Protein AF-A0A948TSZ5-F1 (afdb_monomer)

Structure (mmCIF, N/CA/C/O backbone):
data_AF-A0A948TSZ5-F1
#
_entry.id   AF-A0A948TSZ5-F1
#
loop_
_atom_site.group_PDB
_atom_site.id
_atom_site.type_symbol
_atom_site.label_atom_id
_atom_site.label_alt_id
_atom_site.label_comp_id
_atom_site.label_asym_id
_atom_site.label_entity_id
_atom_site.label_seq_id
_atom_site.pdbx_PDB_ins_code
_atom_site.Cartn_x
_atom_site.Cartn_y
_atom_site.Cartn_z
_atom_site.occupancy
_atom_site.B_iso_or_equiv
_atom_site.auth_seq_id
_atom_site.auth_comp_id
_atom_site.auth_asym_id
_atom_site.auth_atom_id
_atom_site.pdbx_PDB_model_num
ATOM 1 N N . GLU A 1 1 ? 28.758 7.037 -13.529 1.00 52.88 1 GLU A N 1
ATOM 2 C CA . GLU A 1 1 ? 30.140 6.958 -14.055 1.00 52.88 1 GLU A CA 1
ATOM 3 C C . GLU A 1 1 ? 30.339 7.763 -15.339 1.00 52.88 1 GLU A C 1
ATOM 5 O O . GLU A 1 1 ? 31.323 8.478 -15.419 1.00 52.88 1 GLU A O 1
ATOM 10 N N . THR A 1 2 ? 29.403 7.753 -16.297 1.00 75.75 2 THR A N 1
ATOM 11 C CA . THR A 1 2 ? 29.530 8.518 -17.560 1.00 75.75 2 THR A CA 1
ATOM 12 C C . THR A 1 2 ? 28.851 9.894 -17.566 1.00 75.75 2 THR A C 1
ATOM 14 O O . THR A 1 2 ? 29.055 10.666 -18.496 1.00 75.75 2 THR A O 1
ATOM 17 N N . GLY A 1 3 ? 28.014 10.210 -16.566 1.00 81.81 3 GLY A N 1
ATOM 18 C CA . GLY A 1 3 ? 27.187 11.429 -16.569 1.00 81.81 3 GLY A CA 1
ATOM 19 C C . GLY A 1 3 ? 26.086 11.416 -17.638 1.00 81.81 3 GLY A C 1
ATOM 20 O O . GLY A 1 3 ? 25.509 12.462 -17.939 1.00 81.81 3 GLY A O 1
ATOM 21 N N . THR A 1 4 ? 25.796 10.242 -18.210 1.00 86.94 4 THR A N 1
ATOM 22 C CA . THR A 1 4 ? 24.793 10.068 -19.260 1.00 86.94 4 THR A CA 1
ATOM 23 C C . THR A 1 4 ? 23.927 8.825 -19.060 1.00 86.94 4 THR A C 1
ATOM 25 O O . THR A 1 4 ? 24.380 7.833 -18.492 1.00 86.94 4 THR A O 1
ATOM 28 N N . ILE A 1 5 ? 22.681 8.870 -19.546 1.00 88.75 5 ILE A N 1
ATOM 29 C CA . ILE A 1 5 ? 21.732 7.743 -19.567 1.00 88.75 5 ILE A CA 1
ATOM 30 C C . ILE A 1 5 ? 21.079 7.691 -20.952 1.00 88.75 5 ILE A C 1
ATOM 32 O O . ILE A 1 5 ? 20.422 8.647 -21.344 1.00 88.75 5 ILE A O 1
ATOM 36 N N . CYS A 1 6 ? 21.272 6.611 -21.719 1.00 90.06 6 CYS A N 1
ATOM 37 C CA . CYS A 1 6 ? 20.733 6.460 -23.089 1.00 90.06 6 CYS A CA 1
ATOM 38 C C . CYS A 1 6 ? 21.012 7.662 -24.029 1.00 90.06 6 CYS A C 1
ATOM 40 O O . CYS A 1 6 ? 20.231 7.956 -24.932 1.00 90.06 6 CYS A O 1
ATOM 42 N N . GLY A 1 7 ? 22.120 8.382 -23.804 1.00 89.25 7 GLY A N 1
ATOM 43 C CA . GLY A 1 7 ? 22.495 9.598 -24.543 1.00 89.25 7 GLY A CA 1
ATOM 44 C C . GLY A 1 7 ? 22.018 10.919 -23.922 1.00 89.25 7 GLY A C 1
ATOM 45 O O . GLY A 1 7 ? 22.459 11.983 -24.349 1.00 89.25 7 GLY A O 1
ATOM 46 N N . HIS A 1 8 ? 21.182 10.885 -22.883 1.00 90.00 8 HIS A N 1
ATOM 47 C CA . HIS A 1 8 ? 20.815 12.065 -22.100 1.00 90.00 8 HIS A CA 1
ATOM 48 C C . HIS A 1 8 ? 21.946 12.484 -21.173 1.00 90.00 8 HIS A C 1
ATOM 50 O O . HIS A 1 8 ? 22.447 11.653 -20.424 1.00 90.00 8 HIS A O 1
ATOM 56 N N . ALA A 1 9 ? 22.296 13.769 -21.154 1.00 89.19 9 ALA A N 1
ATOM 57 C CA . ALA A 1 9 ? 23.127 14.325 -20.092 1.00 89.19 9 ALA A CA 1
ATOM 58 C C . ALA A 1 9 ? 22.314 14.435 -18.795 1.00 89.19 9 ALA A C 1
ATOM 60 O O . ALA A 1 9 ? 21.203 14.976 -18.798 1.00 89.19 9 ALA A O 1
ATOM 61 N N . VAL A 1 10 ? 22.878 13.949 -17.691 1.00 88.69 10 VAL A N 1
ATOM 62 C CA . VAL A 1 10 ? 22.289 14.084 -16.354 1.00 88.69 10 VAL A CA 1
ATOM 63 C C . VAL A 1 10 ? 23.101 15.069 -15.507 1.00 88.69 10 VAL A C 1
ATOM 65 O O . VAL A 1 10 ? 24.321 15.145 -15.665 1.00 88.69 10 VAL A O 1
ATOM 68 N N . PRO A 1 11 ? 22.459 15.848 -14.615 1.00 83.19 11 PRO A N 1
ATOM 69 C CA . PRO A 1 11 ? 23.187 16.707 -13.685 1.00 83.19 11 PRO A CA 1
ATOM 70 C C . PRO A 1 11 ? 24.100 15.865 -12.780 1.00 83.19 11 PRO A C 1
ATOM 72 O O . PRO A 1 11 ? 23.832 14.694 -12.536 1.00 83.19 11 PRO A O 1
ATOM 75 N N . VAL A 1 12 ? 25.200 16.441 -12.291 1.00 81.94 12 VAL A N 1
ATOM 76 C CA . VAL A 1 12 ? 26.180 15.736 -11.446 1.00 81.94 12 VAL A CA 1
ATOM 77 C C . VAL A 1 12 ? 26.563 16.644 -10.266 1.00 81.94 12 VAL A C 1
ATOM 79 O O . VAL A 1 12 ? 26.772 17.836 -10.497 1.00 81.94 12 VAL A O 1
ATOM 82 N N . PRO A 1 13 ? 26.685 16.131 -9.023 1.00 85.94 13 PRO A N 1
ATOM 83 C CA . PRO A 1 13 ? 26.399 14.759 -8.599 1.00 85.94 13 PRO A CA 1
ATOM 84 C C . PRO A 1 13 ? 24.898 14.508 -8.395 1.00 85.94 13 PRO A C 1
ATOM 86 O O . PRO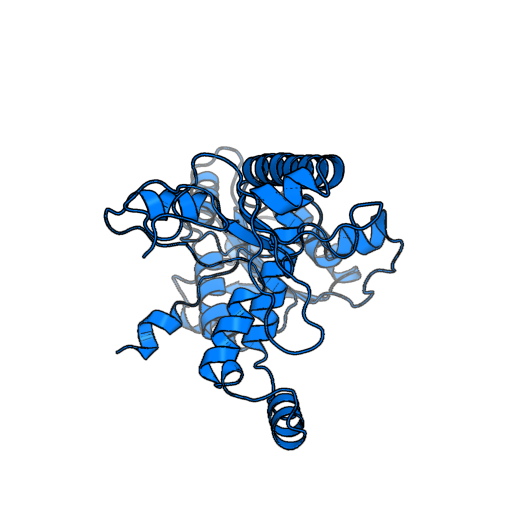 A 1 13 ? 24.211 15.315 -7.773 1.00 85.94 13 PRO A O 1
ATOM 89 N N . LEU A 1 14 ? 24.412 13.361 -8.877 1.00 87.88 14 LEU A N 1
ATOM 90 C CA . LEU A 1 14 ? 23.117 12.809 -8.472 1.00 87.88 14 LEU A CA 1
ATOM 91 C C . LEU A 1 14 ? 23.308 11.901 -7.263 1.00 87.88 14 LEU A C 1
ATOM 93 O O . LEU A 1 14 ? 24.252 11.110 -7.212 1.00 87.88 14 LEU A O 1
ATOM 97 N N . GLN A 1 15 ? 22.388 12.003 -6.316 1.00 90.81 15 GLN A N 1
ATOM 98 C CA . GLN A 1 15 ? 22.218 11.043 -5.240 1.00 90.81 15 GLN A CA 1
ATOM 99 C C . GLN A 1 15 ? 20.969 10.194 -5.489 1.00 90.81 15 GLN A C 1
ATOM 101 O O . GLN A 1 15 ? 20.103 10.522 -6.300 1.00 90.81 15 GLN A O 1
ATOM 106 N N . ASP A 1 16 ? 20.871 9.080 -4.775 1.00 90.62 16 ASP A N 1
ATOM 107 C CA . ASP A 1 16 ? 19.762 8.152 -4.935 1.00 90.62 16 ASP A CA 1
ATOM 108 C C . ASP A 1 16 ? 18.406 8.795 -4.558 1.00 90.62 16 ASP A C 1
ATOM 110 O O . ASP A 1 16 ? 18.266 9.559 -3.588 1.00 90.62 16 ASP A O 1
ATOM 114 N N . GLY A 1 17 ? 17.398 8.521 -5.384 1.00 91.25 17 GLY A N 1
ATOM 115 C CA . GLY A 1 17 ? 16.069 9.129 -5.318 1.00 91.25 17 GLY A CA 1
ATOM 116 C C . GLY A 1 17 ? 15.983 10.605 -5.733 1.00 91.25 17 GLY A C 1
ATOM 117 O O . GLY A 1 17 ? 14.953 11.230 -5.469 1.00 91.25 17 GLY A O 1
ATOM 118 N N . ASP A 1 18 ? 17.031 11.196 -6.321 1.00 91.81 18 ASP A N 1
ATOM 119 C CA . ASP A 1 18 ? 16.957 12.568 -6.842 1.00 91.81 18 ASP A CA 1
ATOM 120 C C . ASP A 1 18 ? 15.997 12.683 -8.037 1.00 91.81 18 ASP A C 1
ATOM 122 O O . ASP A 1 18 ? 15.897 11.800 -8.888 1.00 91.81 18 ASP A O 1
ATOM 126 N N . GLU A 1 19 ? 15.280 13.805 -8.100 1.00 90.69 19 GLU A N 1
ATOM 127 C CA . GLU A 1 19 ? 14.377 14.109 -9.207 1.00 90.69 19 GLU A CA 1
ATOM 128 C C . GLU A 1 19 ? 15.177 14.594 -10.421 1.00 90.69 19 GLU A C 1
ATOM 130 O O . GLU A 1 19 ? 15.975 15.529 -10.330 1.00 90.69 19 GLU A O 1
ATOM 135 N N . LEU A 1 20 ? 14.947 13.963 -11.574 1.00 90.62 20 LEU A N 1
ATOM 136 C CA . LEU A 1 20 ? 15.537 14.387 -12.841 1.00 90.62 20 LEU A CA 1
ATOM 137 C C . LEU A 1 20 ? 14.865 15.671 -13.366 1.00 90.62 20 LEU A C 1
ATOM 139 O O . LEU A 1 20 ? 13.662 15.860 -13.153 1.00 90.62 20 LEU A O 1
ATOM 143 N N . PRO A 1 21 ? 15.606 16.534 -14.093 1.00 86.44 21 PRO A N 1
ATOM 144 C CA . PRO A 1 21 ? 15.108 17.838 -14.546 1.00 86.44 21 PRO A CA 1
ATOM 145 C C . PRO A 1 21 ? 13.947 17.747 -15.547 1.00 86.44 21 PRO A C 1
ATOM 147 O O . PRO A 1 21 ? 13.162 18.682 -15.669 1.00 86.44 21 PRO A O 1
ATOM 150 N N . TYR A 1 22 ? 13.841 16.634 -16.271 1.00 88.88 22 TYR A N 1
ATOM 151 C CA . TYR A 1 22 ? 12.756 16.328 -17.198 1.00 88.88 22 TYR A CA 1
ATOM 152 C C . TYR A 1 22 ? 12.595 14.805 -17.311 1.00 88.88 22 TYR A C 1
ATOM 154 O O . TYR A 1 22 ? 13.474 14.051 -16.888 1.00 88.88 22 TYR A O 1
ATOM 162 N N . ILE A 1 23 ? 11.465 14.346 -17.859 1.00 92.31 23 ILE A N 1
ATOM 163 C CA . ILE A 1 23 ? 11.235 12.919 -18.125 1.00 92.31 23 ILE A CA 1
ATOM 164 C C . ILE A 1 23 ? 12.154 12.474 -19.263 1.00 92.31 23 ILE A C 1
ATOM 166 O O . ILE A 1 23 ? 12.123 13.051 -20.348 1.00 92.31 23 ILE A O 1
ATOM 170 N N . MET A 1 24 ? 12.954 11.443 -19.005 1.00 92.62 24 MET A N 1
ATOM 171 C CA . MET A 1 24 ? 13.858 10.840 -19.982 1.00 92.62 24 MET A CA 1
ATOM 172 C C . MET A 1 24 ? 13.269 9.515 -20.463 1.00 92.62 24 MET A C 1
ATOM 174 O O . MET A 1 24 ? 12.811 8.709 -19.657 1.00 92.62 24 MET A O 1
ATOM 178 N N . ASP A 1 25 ? 13.285 9.289 -21.770 1.00 94.69 25 ASP A N 1
ATOM 179 C CA . ASP A 1 25 ? 13.080 7.983 -22.384 1.00 94.69 25 ASP A CA 1
ATOM 180 C C . ASP A 1 25 ? 14.392 7.198 -22.352 1.00 94.69 25 ASP A C 1
ATOM 182 O O . ASP A 1 25 ? 15.444 7.663 -22.786 1.00 94.69 25 ASP A O 1
ATOM 186 N N . THR A 1 26 ? 14.313 5.978 -21.838 1.00 94.56 26 THR A N 1
ATOM 187 C CA . THR A 1 26 ? 15.437 5.044 -21.751 1.00 94.56 26 THR A CA 1
ATOM 188 C C . THR A 1 26 ? 15.072 3.780 -22.524 1.00 94.56 26 THR A C 1
ATOM 190 O O . THR A 1 26 ? 14.673 2.784 -21.911 1.00 94.56 26 THR A O 1
ATOM 193 N N . PRO A 1 27 ? 15.069 3.835 -23.869 1.00 94.44 27 PRO A N 1
ATOM 194 C CA . PRO A 1 27 ? 14.610 2.716 -24.674 1.00 94.44 27 PRO A CA 1
ATOM 195 C C . PRO A 1 27 ? 15.540 1.519 -24.505 1.00 94.44 27 PRO A C 1
ATOM 197 O O . PRO A 1 27 ? 16.753 1.670 -24.361 1.00 94.44 27 PRO A O 1
ATOM 200 N N . THR A 1 28 ? 14.958 0.328 -24.548 1.00 92.81 28 THR A N 1
ATOM 201 C CA . THR A 1 28 ? 15.686 -0.930 -24.411 1.00 92.81 28 THR A CA 1
ATOM 202 C C . THR A 1 28 ? 15.206 -1.954 -25.434 1.00 92.81 28 THR A C 1
ATOM 204 O O . THR A 1 28 ? 14.108 -1.827 -25.984 1.00 92.81 28 THR A O 1
ATOM 207 N N . THR A 1 29 ? 16.037 -2.953 -25.728 1.00 87.56 29 THR A N 1
ATOM 208 C CA . THR A 1 29 ? 15.607 -4.147 -26.467 1.00 87.56 29 THR A CA 1
ATOM 209 C C . THR A 1 29 ? 14.678 -5.001 -25.600 1.00 87.56 29 THR A C 1
ATOM 211 O O . THR A 1 29 ? 14.671 -4.867 -24.383 1.00 87.56 29 THR A O 1
ATOM 214 N N . LYS A 1 30 ? 13.888 -5.881 -26.226 1.00 81.38 30 LYS A N 1
ATOM 215 C CA . LYS A 1 30 ? 13.143 -6.941 -25.531 1.00 81.38 30 LYS A CA 1
ATOM 216 C C . LYS A 1 30 ? 13.845 -8.262 -25.812 1.00 81.38 30 LYS A C 1
ATOM 218 O O . LYS A 1 30 ? 13.696 -8.811 -26.906 1.00 81.38 30 LYS A O 1
ATOM 223 N N . ALA A 1 31 ? 14.659 -8.726 -24.874 1.00 73.00 31 ALA A N 1
ATOM 224 C CA . ALA A 1 31 ? 15.407 -9.964 -25.059 1.00 73.00 31 ALA A CA 1
ATOM 225 C C . ALA A 1 31 ? 14.482 -11.188 -24.905 1.00 73.00 31 ALA A C 1
ATOM 227 O O . ALA A 1 31 ? 13.644 -11.230 -24.005 1.00 73.00 31 ALA A O 1
ATOM 228 N N . ILE A 1 32 ? 14.616 -12.184 -25.791 1.00 65.62 32 ILE A N 1
ATOM 229 C CA . ILE A 1 32 ? 13.917 -13.481 -25.651 1.00 65.62 32 ILE A CA 1
ATOM 230 C C . ILE A 1 32 ? 14.590 -14.315 -24.549 1.00 65.62 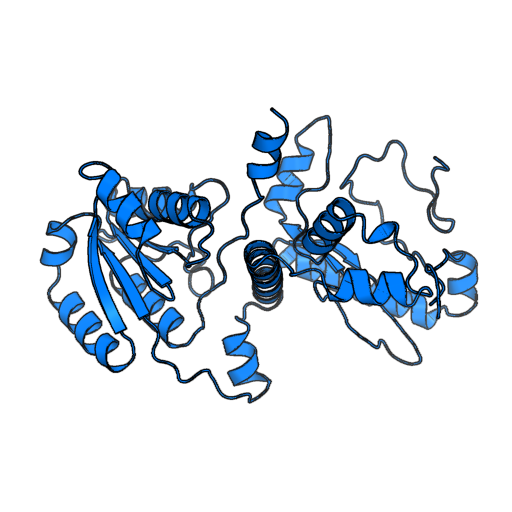32 ILE A C 1
ATOM 232 O O . ILE A 1 32 ? 13.909 -14.957 -23.755 1.00 65.62 32 ILE A O 1
ATOM 236 N N . GLU A 1 33 ? 15.920 -14.245 -24.474 1.00 58.59 33 GLU A N 1
ATOM 237 C CA . GLU A 1 33 ? 16.760 -14.803 -23.414 1.00 58.59 33 GLU A CA 1
ATOM 238 C C . GLU A 1 33 ? 17.816 -13.754 -23.029 1.00 58.59 33 GLU A C 1
ATOM 240 O O . GLU A 1 33 ? 18.340 -13.058 -23.901 1.00 58.59 33 GLU A O 1
ATOM 245 N N . GLY A 1 34 ? 18.133 -13.627 -21.738 1.00 65.00 34 GLY A N 1
ATOM 246 C CA . GLY A 1 34 ? 19.091 -12.636 -21.229 1.00 65.00 34 GLY A CA 1
ATOM 247 C C . GLY A 1 34 ? 18.453 -11.329 -20.737 1.00 65.00 34 GLY A C 1
ATOM 248 O O . GLY A 1 34 ? 17.299 -11.309 -20.310 1.00 65.00 34 GLY A O 1
ATOM 249 N N . HIS A 1 35 ? 19.232 -10.242 -20.728 1.00 72.25 35 HIS A N 1
ATOM 250 C CA . HIS A 1 35 ? 18.802 -8.925 -20.245 1.00 72.25 35 HIS A CA 1
ATOM 251 C C . HIS A 1 35 ? 18.496 -7.965 -21.397 1.00 72.25 35 HIS A C 1
ATOM 253 O O . HIS A 1 35 ? 19.193 -7.961 -22.409 1.00 72.25 35 HIS A O 1
ATOM 259 N N . ASP A 1 36 ? 17.491 -7.114 -21.195 1.00 81.62 36 ASP A N 1
ATOM 260 C CA . ASP A 1 36 ? 17.197 -5.972 -22.061 1.00 81.62 36 ASP A CA 1
ATOM 261 C C . ASP A 1 36 ? 18.433 -5.044 -22.146 1.00 81.62 36 ASP A C 1
ATOM 263 O O . ASP A 1 36 ? 19.030 -4.682 -21.127 1.00 81.62 36 ASP A O 1
ATOM 267 N N . GLU A 1 37 ? 18.821 -4.647 -23.359 1.00 85.12 37 GLU A N 1
ATOM 268 C CA . GLU A 1 37 ? 19.976 -3.775 -23.614 1.00 85.12 37 GLU A CA 1
ATOM 269 C C . GLU A 1 37 ? 19.531 -2.338 -23.887 1.00 85.12 37 GLU A C 1
ATOM 271 O O . GLU A 1 37 ? 18.538 -2.112 -24.577 1.00 85.12 37 GLU A O 1
ATOM 276 N N . ASN A 1 38 ? 20.279 -1.352 -23.384 1.00 89.06 38 ASN A N 1
ATOM 277 C CA . ASN A 1 38 ? 19.983 0.064 -23.618 1.00 89.06 38 ASN A CA 1
ATOM 278 C C . ASN A 1 38 ? 20.205 0.456 -25.085 1.00 89.06 38 ASN A C 1
ATOM 280 O O . ASN A 1 38 ? 21.243 0.153 -25.671 1.00 89.06 38 ASN A O 1
ATOM 284 N N . LEU A 1 39 ? 19.264 1.221 -25.635 1.00 90.88 39 LEU A N 1
ATOM 285 C CA . LEU A 1 39 ? 19.315 1.794 -26.978 1.00 90.88 39 LEU A CA 1
ATOM 286 C C . LEU A 1 39 ? 19.531 3.314 -26.909 1.00 90.88 39 LEU A C 1
ATOM 288 O O . LEU A 1 39 ? 19.277 3.962 -25.891 1.00 90.88 39 LEU A O 1
ATOM 292 N N . SER A 1 40 ? 19.993 3.913 -28.007 1.00 94.00 40 SER A N 1
ATOM 293 C CA . SER A 1 40 ? 20.115 5.371 -28.107 1.00 94.00 40 SER A CA 1
ATOM 294 C C . SER A 1 40 ? 18.734 6.023 -28.176 1.00 94.00 40 SER A C 1
ATOM 296 O O . SER A 1 40 ? 17.959 5.764 -29.101 1.00 94.00 40 SER A O 1
ATOM 298 N N . ALA A 1 41 ? 18.435 6.932 -27.243 1.00 94.81 41 ALA A N 1
ATOM 299 C CA . ALA A 1 41 ? 17.179 7.683 -27.261 1.00 94.81 41 ALA A CA 1
ATOM 300 C C . ALA A 1 41 ? 17.025 8.509 -28.551 1.00 94.81 41 ALA A C 1
ATOM 302 O O . ALA A 1 41 ? 15.934 8.611 -29.110 1.00 94.81 41 ALA A O 1
ATOM 303 N N . ALA A 1 42 ? 18.125 9.067 -29.070 1.00 95.38 42 ALA A N 1
ATOM 304 C CA . ALA A 1 42 ? 18.107 9.854 -30.302 1.00 95.38 42 ALA A CA 1
ATOM 305 C C . ALA A 1 42 ? 17.743 9.007 -31.534 1.00 95.38 42 ALA A C 1
ATOM 307 O O . ALA A 1 42 ? 16.935 9.441 -32.354 1.00 95.38 42 ALA A O 1
ATOM 308 N N . GLU A 1 43 ? 18.295 7.797 -31.643 1.00 95.56 43 GLU A N 1
ATOM 309 C CA . GLU A 1 43 ? 18.018 6.888 -32.763 1.00 95.56 43 GLU A CA 1
ATOM 310 C C . GLU A 1 43 ? 16.568 6.397 -32.723 1.00 95.56 43 GLU A C 1
ATOM 312 O O . GLU A 1 43 ? 15.861 6.459 -33.729 1.00 95.56 43 GLU A O 1
ATOM 317 N N . ILE A 1 44 ? 16.082 6.009 -31.539 1.00 95.62 44 ILE A N 1
ATOM 318 C CA . ILE A 1 44 ? 14.705 5.536 -31.361 1.00 95.62 44 ILE A CA 1
ATOM 319 C C . ILE A 1 44 ? 13.686 6.644 -31.621 1.00 95.62 44 ILE A C 1
ATOM 321 O O . ILE A 1 44 ? 12.674 6.397 -32.272 1.00 95.62 44 ILE A O 1
ATOM 325 N N . ARG A 1 45 ? 13.952 7.886 -31.203 1.00 95.75 45 ARG A N 1
ATOM 326 C CA . ARG A 1 45 ? 13.097 9.035 -31.549 1.00 95.75 45 ARG A CA 1
ATOM 327 C C . ARG A 1 45 ? 13.065 9.321 -33.045 1.00 95.75 45 ARG A C 1
ATOM 329 O O . ARG A 1 45 ? 12.017 9.711 -33.548 1.00 95.75 45 ARG A O 1
ATOM 336 N N . ALA A 1 46 ? 14.186 9.158 -33.748 1.00 97.00 46 ALA A N 1
ATOM 337 C CA . ALA A 1 46 ? 14.233 9.359 -35.193 1.00 97.00 46 ALA A CA 1
ATOM 338 C C . ALA A 1 46 ? 13.435 8.278 -35.938 1.00 97.00 46 ALA A C 1
ATOM 340 O O . ALA A 1 46 ? 12.747 8.581 -36.912 1.00 97.00 46 ALA A O 1
ATOM 341 N N . GLN A 1 47 ? 13.496 7.033 -35.460 1.00 96.31 47 GLN A N 1
ATOM 342 C CA . GLN A 1 47 ? 12.795 5.904 -36.066 1.00 96.31 47 GLN A CA 1
ATOM 343 C C . GLN A 1 47 ? 11.298 5.859 -35.710 1.00 96.31 47 GLN A C 1
ATOM 345 O O . GLN A 1 47 ? 10.475 5.539 -36.566 1.00 96.31 47 GLN A O 1
ATOM 350 N N . TYR A 1 48 ? 10.937 6.203 -34.469 1.00 95.25 48 TYR A N 1
ATOM 351 C CA . TYR A 1 48 ? 9.582 6.082 -33.915 1.00 95.25 48 TYR A CA 1
ATOM 352 C C . TYR A 1 48 ? 9.108 7.371 -33.210 1.00 95.25 48 TYR A C 1
ATOM 354 O O . TYR A 1 48 ? 8.750 7.347 -32.028 1.00 95.25 48 TYR A O 1
ATOM 362 N N . PRO A 1 49 ? 9.078 8.525 -33.904 1.00 95.25 49 PRO A N 1
ATOM 363 C CA . PRO A 1 49 ? 8.829 9.821 -33.268 1.00 95.25 49 PRO A CA 1
ATOM 364 C C . PRO A 1 49 ? 7.461 9.900 -32.580 1.00 95.25 49 PRO A C 1
ATOM 366 O O . PRO A 1 49 ? 7.349 10.425 -31.471 1.00 95.25 49 PRO A O 1
ATOM 369 N N . GLN A 1 50 ? 6.419 9.352 -33.212 1.00 94.44 50 GLN A N 1
ATOM 370 C CA . GLN A 1 50 ? 5.056 9.418 -32.689 1.00 94.44 50 GLN A CA 1
ATOM 371 C C . GLN A 1 50 ? 4.864 8.517 -31.464 1.00 94.44 50 GLN A C 1
ATOM 373 O O . GLN A 1 50 ? 4.209 8.917 -30.498 1.00 94.44 50 GLN A O 1
ATOM 378 N N . GLN A 1 51 ? 5.436 7.312 -31.486 1.00 94.62 51 GLN A N 1
ATOM 379 C CA . GLN A 1 51 ? 5.375 6.367 -30.375 1.00 94.62 51 GLN A CA 1
ATOM 380 C C . GLN A 1 51 ? 6.109 6.936 -29.163 1.00 94.62 51 GLN A C 1
ATOM 382 O O . GLN A 1 51 ? 5.528 7.015 -28.083 1.00 94.62 51 GLN A O 1
ATOM 387 N N . THR A 1 52 ? 7.338 7.429 -29.351 1.00 94.81 52 THR A N 1
ATOM 388 C CA . THR A 1 52 ? 8.110 8.035 -28.261 1.00 94.81 52 THR A CA 1
ATOM 389 C C . THR A 1 52 ? 7.392 9.242 -27.665 1.00 94.81 52 THR A C 1
ATOM 391 O O . THR A 1 52 ? 7.293 9.354 -26.444 1.00 94.81 52 THR A O 1
ATOM 394 N N . TYR A 1 53 ? 6.824 10.117 -28.502 1.00 94.62 53 TYR A N 1
ATOM 395 C CA . TYR A 1 53 ? 6.020 11.243 -28.022 1.00 94.62 53 TYR A CA 1
ATOM 396 C C . TYR A 1 53 ? 4.824 10.776 -27.180 1.00 94.62 53 TYR A C 1
ATOM 398 O O . TYR A 1 53 ? 4.614 11.276 -26.075 1.00 94.62 53 TYR A O 1
ATOM 406 N N . THR A 1 54 ? 4.085 9.775 -27.662 1.00 95.12 54 THR A N 1
ATOM 407 C CA . THR A 1 54 ? 2.917 9.215 -26.966 1.00 95.12 54 THR A CA 1
ATOM 408 C C . THR A 1 54 ? 3.305 8.621 -25.609 1.00 95.12 54 THR A C 1
ATOM 410 O O . THR A 1 54 ? 2.663 8.914 -24.602 1.00 95.12 54 THR A O 1
ATOM 413 N N . LEU A 1 55 ? 4.386 7.840 -25.543 1.00 95.69 55 LEU A N 1
ATOM 414 C CA . LEU A 1 55 ? 4.864 7.231 -24.298 1.00 95.69 55 LEU A CA 1
ATOM 415 C C . LEU A 1 55 ? 5.324 8.274 -23.271 1.00 95.69 55 LEU A C 1
ATOM 417 O O . LEU A 1 55 ? 4.991 8.168 -22.089 1.00 95.69 55 LEU A O 1
ATOM 421 N N . LEU A 1 56 ? 6.028 9.320 -23.714 1.00 95.31 56 LEU A N 1
ATOM 422 C CA . LEU A 1 56 ? 6.418 10.434 -22.845 1.00 95.31 56 LEU A CA 1
ATOM 423 C C . LEU A 1 56 ? 5.194 11.192 -22.312 1.00 95.31 56 LEU A C 1
ATOM 425 O O . LEU A 1 56 ? 5.173 11.561 -21.137 1.00 95.31 56 LEU A O 1
ATOM 429 N N . GLN A 1 57 ? 4.153 11.383 -23.131 1.00 95.12 57 GLN A N 1
ATOM 430 C CA . GLN A 1 57 ? 2.891 11.974 -22.678 1.00 95.12 57 GLN A CA 1
ATOM 431 C C . GLN A 1 57 ? 2.186 11.105 -21.634 1.00 95.12 57 GLN A C 1
ATOM 433 O O . GLN A 1 57 ? 1.759 11.630 -20.605 1.00 95.12 57 GLN A O 1
ATOM 438 N N . VAL A 1 58 ? 2.098 9.789 -21.858 1.00 95.38 58 VAL A N 1
ATOM 439 C CA . VAL A 1 58 ? 1.529 8.846 -20.881 1.00 95.38 58 VAL A CA 1
ATOM 440 C C . VAL A 1 58 ? 2.288 8.936 -19.557 1.00 95.38 58 VAL A C 1
ATOM 442 O O . VAL A 1 58 ? 1.665 9.104 -18.510 1.00 95.38 58 VAL A O 1
ATOM 445 N N . CYS A 1 59 ? 3.623 8.921 -19.595 1.00 96.38 59 CYS A N 1
ATOM 446 C CA . CYS A 1 59 ? 4.461 9.052 -18.402 1.00 96.38 59 CYS A CA 1
ATOM 447 C C . CYS A 1 59 ? 4.246 10.397 -17.680 1.00 96.38 59 CYS A C 1
ATOM 449 O O . CYS A 1 59 ? 4.132 10.437 -16.454 1.00 96.38 59 CYS A O 1
ATOM 451 N N . GLN A 1 60 ? 4.112 11.502 -18.420 1.00 96.19 60 GLN A N 1
ATOM 452 C CA . GLN A 1 60 ? 3.843 12.822 -17.843 1.00 96.19 60 GLN A CA 1
ATOM 453 C C . GLN A 1 60 ? 2.474 12.890 -17.149 1.00 96.19 60 GLN A C 1
ATOM 455 O O . GLN A 1 60 ? 2.380 13.401 -16.029 1.00 96.19 60 GLN A O 1
ATOM 460 N N . ILE A 1 61 ? 1.422 12.368 -17.789 1.00 96.69 61 ILE A N 1
ATOM 461 C CA . ILE A 1 61 ? 0.069 12.294 -17.216 1.00 96.69 61 ILE A CA 1
ATOM 462 C C . ILE A 1 61 ? 0.090 11.429 -15.953 1.00 96.69 61 ILE A C 1
ATOM 464 O O . ILE A 1 61 ? -0.401 11.849 -14.905 1.00 96.69 61 ILE A O 1
ATOM 468 N N . ALA A 1 62 ? 0.729 10.260 -16.031 1.00 96.44 62 ALA A N 1
ATOM 469 C CA . ALA A 1 62 ? 0.879 9.335 -14.918 1.00 96.44 62 ALA A CA 1
ATOM 470 C C . ALA A 1 62 ? 1.590 9.975 -13.723 1.00 96.44 62 ALA A C 1
ATOM 472 O O . ALA A 1 62 ? 1.095 9.915 -12.598 1.00 96.44 62 ALA A O 1
ATOM 473 N N . ARG A 1 63 ? 2.729 10.634 -13.966 1.00 96.25 63 ARG A N 1
ATOM 474 C CA . ARG A 1 63 ? 3.505 11.330 -12.934 1.00 96.25 63 ARG A CA 1
ATOM 475 C C . ARG A 1 63 ? 2.681 12.417 -12.255 1.00 96.25 63 ARG A C 1
ATOM 477 O O . ARG A 1 63 ? 2.737 12.536 -11.032 1.00 96.25 63 ARG A O 1
ATOM 484 N N . HIS A 1 64 ? 1.924 13.200 -13.025 1.00 96.62 64 HIS A N 1
ATOM 485 C CA . HIS A 1 64 ? 1.059 14.243 -12.476 1.00 96.62 64 HIS A CA 1
ATOM 486 C C . HIS A 1 64 ? -0.044 13.654 -11.589 1.00 96.62 64 HIS A C 1
ATOM 488 O O . HIS A 1 64 ? -0.188 14.076 -10.441 1.00 96.62 64 HIS A O 1
ATOM 494 N N . HIS A 1 65 ? -0.752 12.637 -12.087 1.00 97.19 65 HIS A N 1
ATOM 495 C CA . HIS A 1 65 ? -1.807 11.939 -11.349 1.00 97.19 65 HIS A CA 1
ATOM 496 C C . HIS A 1 65 ? -1.281 11.315 -10.052 1.00 97.19 65 HIS A C 1
ATOM 498 O O . HIS A 1 65 ? -1.812 11.570 -8.974 1.00 97.19 65 HIS A O 1
ATOM 504 N N . CYS A 1 66 ? -0.162 10.584 -10.122 1.00 97.00 66 CYS A N 1
ATOM 505 C CA . CYS A 1 66 ? 0.487 10.005 -8.944 1.00 97.00 66 CYS A CA 1
ATOM 506 C C . CYS A 1 66 ? 0.787 11.079 -7.894 1.00 97.00 66 CYS A C 1
ATOM 508 O O . CYS A 1 66 ? 0.503 10.884 -6.711 1.00 97.00 66 CYS A O 1
ATOM 510 N N . ARG A 1 67 ? 1.303 12.241 -8.321 1.00 95.75 67 ARG A N 1
ATOM 511 C CA . ARG A 1 67 ? 1.642 13.340 -7.411 1.00 95.75 67 ARG A CA 1
ATOM 512 C C . ARG A 1 67 ? 0.406 13.896 -6.699 1.00 95.75 67 ARG A C 1
ATOM 514 O O . ARG A 1 67 ? 0.481 14.136 -5.496 1.00 95.75 67 ARG A O 1
ATOM 521 N N . GLN A 1 68 ? -0.724 14.037 -7.398 1.00 96.19 68 GLN A N 1
ATOM 522 C CA . GLN A 1 68 ? -2.010 14.431 -6.801 1.00 96.19 68 GLN A CA 1
ATOM 523 C C . GLN A 1 68 ? -2.517 13.395 -5.790 1.00 96.19 68 GLN A C 1
ATOM 525 O O . GLN A 1 68 ? -3.050 13.758 -4.745 1.00 96.19 68 GLN A O 1
ATOM 530 N N . CYS A 1 69 ? -2.264 12.114 -6.051 1.00 93.88 69 CYS A N 1
ATOM 531 C CA . CYS A 1 69 ? -2.546 11.014 -5.133 1.00 93.88 69 CYS A CA 1
ATOM 532 C C . CYS A 1 69 ? -1.540 10.898 -3.973 1.00 93.88 69 CYS A C 1
ATOM 534 O O . CYS A 1 69 ? -1.627 9.948 -3.196 1.00 93.88 69 CYS A O 1
ATOM 536 N N . GLY A 1 70 ? -0.568 11.810 -3.834 1.00 93.38 70 GLY A N 1
ATOM 537 C CA . GLY A 1 70 ? 0.474 11.762 -2.800 1.00 93.38 70 GLY A CA 1
ATOM 538 C C . GLY A 1 70 ? 1.492 10.628 -2.989 1.00 93.38 70 GLY A C 1
ATOM 539 O O . GLY A 1 70 ? 2.044 10.127 -2.005 1.00 93.38 70 GLY A O 1
ATOM 540 N N . ILE A 1 71 ? 1.714 10.215 -4.237 1.00 95.56 71 ILE A N 1
ATOM 541 C CA . ILE A 1 71 ? 2.667 9.192 -4.679 1.00 95.56 71 ILE A CA 1
ATOM 542 C C . ILE A 1 71 ? 3.717 9.836 -5.598 1.00 95.56 71 ILE A C 1
ATOM 544 O O . ILE A 1 71 ? 3.441 10.762 -6.360 1.00 95.56 71 ILE A O 1
ATOM 548 N N . VAL A 1 72 ? 4.952 9.356 -5.532 1.00 96.44 72 VAL A N 1
ATOM 549 C CA . VAL A 1 72 ? 6.014 9.654 -6.494 1.00 96.44 72 VAL A CA 1
ATOM 550 C C . VAL A 1 72 ? 6.107 8.480 -7.459 1.00 96.44 72 VAL A C 1
ATOM 552 O O . VAL A 1 72 ? 6.363 7.362 -7.024 1.00 96.44 72 VAL A O 1
ATOM 555 N N . LEU A 1 73 ? 5.914 8.733 -8.753 1.00 96.69 73 LEU A N 1
ATOM 556 C CA . LEU A 1 73 ? 6.281 7.788 -9.806 1.00 96.69 73 LEU A CA 1
ATOM 557 C C . LEU A 1 73 ? 7.770 7.985 -10.111 1.00 96.69 73 LEU A C 1
ATOM 559 O O . LEU A 1 73 ? 8.136 9.017 -10.679 1.00 96.69 73 LEU A O 1
ATOM 563 N N . ALA A 1 74 ? 8.611 7.049 -9.673 1.00 94.81 74 ALA A N 1
ATOM 564 C CA . ALA A 1 74 ? 10.060 7.128 -9.853 1.00 94.81 74 ALA A CA 1
ATOM 565 C C . ALA A 1 74 ? 10.451 6.831 -11.307 1.00 94.81 74 ALA A C 1
ATOM 567 O O . ALA A 1 74 ? 11.148 7.622 -11.940 1.00 94.81 74 ALA A O 1
ATOM 568 N N . ASP A 1 75 ? 9.932 5.729 -11.846 1.00 94.62 75 ASP A N 1
ATOM 569 C CA . ASP A 1 75 ? 10.046 5.331 -13.246 1.00 94.62 75 ASP A CA 1
ATOM 570 C C . ASP A 1 75 ? 8.929 4.348 -13.623 1.00 94.62 75 ASP A C 1
ATOM 572 O O . ASP A 1 75 ? 8.224 3.814 -12.761 1.00 94.62 75 ASP A O 1
ATOM 576 N N . THR A 1 76 ? 8.753 4.136 -14.928 1.00 95.25 76 THR A N 1
ATOM 577 C CA . THR A 1 76 ? 7.848 3.127 -15.483 1.00 95.25 76 THR A CA 1
ATOM 578 C C . THR A 1 76 ? 8.410 2.565 -16.781 1.00 95.25 76 THR A C 1
ATOM 580 O O . THR A 1 76 ? 8.924 3.313 -17.614 1.00 95.25 76 THR A O 1
ATOM 583 N N . LYS A 1 77 ? 8.271 1.253 -16.974 1.00 94.56 77 LYS A N 1
ATOM 584 C CA . LYS A 1 77 ? 8.405 0.597 -18.276 1.00 94.56 77 LYS A CA 1
ATOM 585 C C . LYS A 1 77 ? 7.043 0.641 -18.966 1.00 94.56 77 LYS A C 1
ATOM 587 O O . LYS A 1 77 ? 6.020 0.438 -18.321 1.00 94.56 77 LYS A O 1
ATOM 592 N N . LEU A 1 78 ? 7.034 0.965 -20.253 1.00 94.88 78 LEU A N 1
ATOM 593 C CA . LEU A 1 78 ? 5.847 0.944 -21.102 1.00 94.88 78 LEU A CA 1
ATOM 594 C C . LEU A 1 78 ? 6.223 0.245 -22.402 1.00 94.88 78 LEU A C 1
ATOM 596 O O . LEU A 1 78 ? 7.306 0.490 -22.938 1.00 94.88 78 LEU A O 1
ATOM 600 N N . GLU A 1 79 ? 5.328 -0.592 -22.912 1.00 93.44 79 GLU A N 1
ATOM 601 C CA . GLU A 1 79 ? 5.498 -1.242 -24.205 1.00 93.44 79 GLU A CA 1
ATOM 602 C C . GLU A 1 79 ? 4.532 -0.646 -25.232 1.00 93.44 79 GLU A C 1
ATOM 604 O O . GLU A 1 79 ? 3.403 -0.253 -24.922 1.00 93.44 79 GLU A O 1
ATOM 609 N N . MET A 1 80 ? 4.991 -0.542 -26.478 1.00 89.12 80 MET A N 1
ATOM 610 C CA . MET A 1 80 ? 4.181 -0.002 -27.560 1.00 89.12 80 MET A CA 1
ATOM 611 C C . MET A 1 80 ? 4.434 -0.749 -28.862 1.00 89.12 80 MET A C 1
ATOM 613 O O . MET A 1 80 ? 5.572 -0.995 -29.256 1.00 89.12 80 MET A O 1
ATOM 617 N N . SER A 1 81 ? 3.336 -1.056 -29.544 1.00 87.50 81 SER A N 1
ATOM 618 C CA . SER A 1 81 ? 3.317 -1.448 -30.950 1.00 87.50 81 SER A CA 1
ATOM 619 C C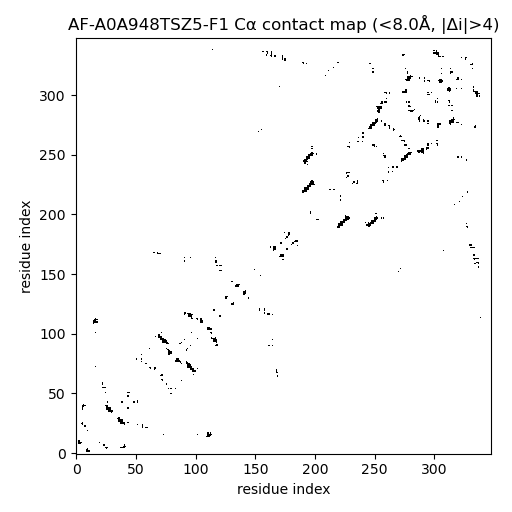 . SER A 1 81 ? 2.638 -0.320 -31.743 1.00 87.50 81 SER A C 1
ATOM 621 O O . SER A 1 81 ? 3.079 0.827 -31.689 1.00 87.50 81 SER A O 1
ATOM 623 N N . ASN A 1 82 ? 1.525 -0.592 -32.427 1.00 86.44 82 ASN A N 1
ATOM 624 C CA . ASN A 1 82 ? 0.679 0.451 -33.026 1.00 86.44 82 ASN A CA 1
ATOM 625 C C . ASN A 1 82 ? -0.101 1.267 -31.979 1.00 86.44 82 ASN A C 1
ATOM 627 O O . ASN A 1 82 ? -0.527 2.387 -32.246 1.00 86.44 82 ASN A O 1
ATOM 631 N N . VAL A 1 83 ? -0.290 0.697 -30.790 1.00 89.56 83 VAL A N 1
ATOM 632 C CA . VAL A 1 83 ? -0.910 1.313 -29.613 1.00 89.56 83 VAL A CA 1
ATOM 633 C C . VAL A 1 83 ? -0.082 0.956 -28.381 1.00 89.56 83 VAL A C 1
ATOM 635 O O . VAL A 1 83 ? 0.708 0.006 -28.431 1.00 89.56 83 VAL A O 1
ATOM 638 N N . VAL A 1 84 ? -0.262 1.699 -27.287 1.00 91.19 84 VAL A N 1
ATOM 639 C CA . VAL A 1 84 ? 0.259 1.289 -25.973 1.00 91.19 84 VAL A CA 1
ATOM 640 C C . VAL A 1 84 ? -0.336 -0.076 -25.633 1.00 91.19 84 VAL A C 1
ATOM 642 O O . VAL A 1 84 ? -1.541 -0.283 -25.795 1.00 91.19 84 VAL A O 1
ATOM 645 N N . CYS A 1 85 ? 0.509 -1.009 -25.217 1.00 91.50 85 CYS A N 1
ATOM 646 C CA . CYS A 1 85 ? 0.126 -2.391 -24.961 1.00 91.50 85 CYS A CA 1
ATOM 647 C C . CYS A 1 85 ? 0.772 -2.917 -23.675 1.00 91.50 85 CYS A C 1
ATOM 649 O O . CYS A 1 85 ? 1.514 -2.197 -23.013 1.00 91.50 85 CYS A O 1
ATOM 651 N N . ASP A 1 86 ? 0.482 -4.182 -23.360 1.00 91.56 86 ASP A N 1
ATOM 652 C CA . ASP A 1 86 ? 0.884 -4.851 -22.119 1.00 91.56 86 ASP A CA 1
ATOM 653 C C . ASP A 1 86 ? 0.284 -4.170 -20.872 1.00 91.56 86 ASP A C 1
ATOM 655 O O . ASP A 1 86 ? -0.893 -3.791 -20.883 1.00 91.56 86 ASP A O 1
ATOM 659 N N . GLU A 1 87 ? 1.049 -4.031 -19.793 1.00 91.50 87 GLU A N 1
ATOM 660 C CA . GLU A 1 87 ? 0.631 -3.364 -18.568 1.00 91.50 87 GLU A CA 1
ATOM 661 C C . GLU A 1 87 ? 1.076 -1.895 -18.498 1.00 91.50 87 GLU A C 1
ATOM 663 O O . GLU A 1 87 ? 2.115 -1.494 -19.021 1.00 91.50 87 GLU A O 1
ATOM 668 N N . VAL A 1 88 ? 0.265 -1.069 -17.829 1.00 92.81 88 VAL A N 1
ATOM 669 C CA . VAL A 1 88 ? 0.504 0.371 -17.674 1.00 92.81 88 VAL A CA 1
ATOM 670 C C . VAL A 1 88 ? 0.296 0.753 -16.214 1.00 92.81 88 VAL A C 1
ATOM 672 O O . VAL A 1 88 ? -0.809 0.617 -15.691 1.00 92.81 88 VAL A O 1
ATOM 675 N N . LEU A 1 89 ? 1.345 1.275 -15.572 1.00 93.19 89 LEU A N 1
ATOM 676 C CA . LEU A 1 89 ? 1.316 1.771 -14.188 1.00 93.19 89 LEU A CA 1
ATOM 677 C C . LEU A 1 89 ? 0.935 0.722 -13.140 1.00 93.19 89 LEU A C 1
ATOM 679 O O . LEU A 1 89 ? 0.380 1.043 -12.086 1.00 93.19 89 LEU A O 1
ATOM 683 N N . THR A 1 90 ? 1.241 -0.539 -13.417 1.00 93.56 90 THR A N 1
ATOM 684 C CA . THR A 1 90 ? 1.165 -1.600 -12.415 1.00 93.56 90 THR A CA 1
ATOM 685 C C . THR A 1 90 ? 2.403 -1.566 -11.512 1.00 93.56 90 THR A C 1
ATOM 687 O O . THR A 1 90 ? 3.463 -1.100 -11.934 1.00 93.56 90 THR A O 1
ATOM 690 N N . PRO A 1 91 ? 2.324 -2.120 -10.292 1.00 92.38 91 PRO A N 1
ATOM 691 C CA . PRO A 1 91 ? 3.495 -2.315 -9.431 1.00 92.38 91 PRO A CA 1
ATOM 692 C C . PRO A 1 91 ? 4.573 -3.261 -10.002 1.00 92.38 91 PRO A C 1
ATOM 694 O O . PRO A 1 91 ? 5.638 -3.399 -9.406 1.00 92.38 91 PRO A O 1
ATOM 697 N N . ASP A 1 92 ? 4.318 -3.943 -11.121 1.00 90.94 92 ASP A N 1
ATOM 698 C CA . ASP A 1 92 ? 5.327 -4.743 -11.826 1.00 90.94 92 ASP A CA 1
ATOM 699 C C . ASP A 1 92 ? 6.099 -3.878 -12.841 1.00 90.94 92 ASP A C 1
ATOM 701 O O . ASP A 1 92 ? 7.333 -3.950 -12.911 1.00 90.94 92 ASP A O 1
ATOM 705 N N . SER A 1 93 ? 5.373 -3.012 -13.557 1.00 93.06 93 SER A N 1
ATOM 706 C CA . SER A 1 93 ? 5.892 -2.098 -14.584 1.00 93.06 93 SER A CA 1
ATOM 707 C C . SER A 1 93 ? 6.496 -0.795 -14.045 1.00 93.06 93 SER A C 1
ATOM 709 O O . SER A 1 93 ? 7.295 -0.160 -14.737 1.00 93.06 93 SER A O 1
ATOM 711 N N . SER A 1 94 ? 6.135 -0.370 -12.832 1.00 94.88 94 SER A N 1
ATOM 712 C CA . SER A 1 94 ? 6.471 0.953 -12.293 1.00 94.88 94 SER A CA 1
ATOM 713 C C . SER A 1 94 ? 7.013 0.906 -10.875 1.00 94.88 94 SER A C 1
ATOM 715 O O . SER A 1 94 ? 6.647 0.041 -10.080 1.00 94.88 94 SER A O 1
ATOM 717 N N . ARG A 1 95 ? 7.837 1.906 -10.544 1.00 94.12 95 ARG A N 1
ATOM 718 C CA . ARG A 1 95 ? 8.333 2.135 -9.187 1.00 94.12 95 ARG A CA 1
ATOM 719 C C . ARG A 1 95 ? 7.623 3.296 -8.512 1.00 94.12 95 ARG A C 1
ATOM 721 O O . ARG A 1 95 ? 7.601 4.413 -9.038 1.00 94.12 95 ARG A O 1
ATOM 728 N N . PHE A 1 96 ? 7.079 3.040 -7.326 1.00 94.69 96 PHE A N 1
ATOM 729 C CA . PHE A 1 96 ? 6.281 4.011 -6.578 1.00 94.69 96 PHE A CA 1
ATOM 730 C C . PHE A 1 96 ? 6.867 4.287 -5.198 1.00 94.69 96 PHE A C 1
ATOM 732 O O . PHE A 1 96 ? 7.177 3.364 -4.448 1.00 94.69 96 PHE A O 1
ATOM 739 N N . TRP A 1 97 ? 6.923 5.561 -4.814 1.00 93.75 97 TRP A N 1
ATOM 740 C CA . TRP A 1 97 ? 7.259 5.983 -3.453 1.00 93.75 97 TRP A CA 1
ATOM 741 C C . TRP A 1 97 ? 6.138 6.806 -2.842 1.00 93.75 97 TRP A C 1
ATOM 743 O O . TRP A 1 97 ? 5.424 7.527 -3.537 1.00 93.75 97 TRP A O 1
ATOM 753 N N . LEU A 1 98 ? 6.004 6.769 -1.521 1.00 92.06 98 LEU A N 1
ATOM 754 C CA . LEU A 1 98 ? 5.121 7.705 -0.835 1.00 92.06 98 LEU A CA 1
ATOM 755 C C . LEU A 1 98 ? 5.728 9.106 -0.875 1.00 92.06 98 LEU A C 1
ATOM 757 O O . LEU A 1 98 ? 6.900 9.292 -0.550 1.00 92.06 98 LEU A O 1
ATOM 761 N N . LEU A 1 99 ? 4.923 10.104 -1.251 1.00 93.06 99 LEU A N 1
ATOM 762 C CA . LEU A 1 99 ? 5.387 11.488 -1.330 1.00 93.06 99 LEU A CA 1
ATOM 763 C C . LEU A 1 99 ? 5.958 12.002 0.005 1.00 93.06 99 LEU A C 1
ATOM 765 O O . LEU A 1 99 ? 7.034 12.594 -0.040 1.00 93.06 99 LEU A O 1
ATOM 769 N N . PRO A 1 100 ? 5.325 11.768 1.176 1.00 90.19 100 PRO A N 1
ATOM 770 C CA . PRO A 1 100 ? 5.899 12.185 2.456 1.00 90.19 100 PRO A CA 1
ATOM 771 C C . PRO A 1 100 ? 7.270 11.559 2.730 1.00 90.19 100 PRO A C 1
ATOM 773 O O . PRO A 1 100 ? 8.187 12.266 3.136 1.00 90.19 100 PRO A O 1
ATOM 776 N N . ASP A 1 101 ? 7.426 10.266 2.445 1.00 89.75 101 ASP A N 1
ATOM 777 C CA . ASP A 1 101 ? 8.656 9.519 2.730 1.00 89.75 101 ASP A CA 1
ATOM 778 C C . ASP A 1 101 ? 9.784 9.965 1.778 1.00 89.75 101 ASP A C 1
ATOM 780 O O . ASP A 1 101 ? 10.925 10.180 2.191 1.00 89.75 101 ASP A O 1
ATOM 784 N N . TRP A 1 102 ? 9.449 10.228 0.508 1.00 93.38 102 TRP A N 1
ATOM 785 C CA . TRP A 1 102 ? 10.379 10.836 -0.441 1.00 93.38 102 TRP A CA 1
ATOM 786 C C . TRP A 1 102 ? 10.794 12.247 -0.004 1.00 93.38 102 TRP A C 1
ATOM 788 O O . TRP A 1 102 ? 11.990 12.524 0.045 1.00 93.38 102 TRP A O 1
ATOM 798 N N . LEU A 1 103 ? 9.852 13.119 0.375 1.00 93.12 103 LEU A N 1
ATOM 799 C CA . LEU A 1 103 ? 10.153 14.474 0.860 1.00 93.12 103 LEU A CA 1
ATOM 800 C C . LEU A 1 103 ? 11.036 14.456 2.113 1.00 93.12 103 LEU A C 1
ATOM 802 O O . LEU A 1 103 ? 11.973 15.247 2.209 1.00 93.12 103 LEU A O 1
ATOM 806 N N . GLU A 1 104 ? 10.775 13.543 3.049 1.00 90.50 104 GLU A N 1
ATOM 807 C CA . GLU A 1 104 ? 11.599 13.367 4.246 1.00 90.50 104 GLU A CA 1
ATOM 808 C C . GLU A 1 104 ? 13.029 12.961 3.876 1.00 90.50 104 GLU A C 1
ATOM 810 O O . GLU A 1 104 ? 13.989 13.582 4.335 1.00 90.50 104 GLU A O 1
ATOM 815 N N . SER A 1 105 ? 13.187 12.012 2.945 1.00 90.62 105 SER A N 1
ATOM 816 C CA . SER A 1 105 ? 14.507 11.580 2.466 1.00 90.62 105 SER A CA 1
ATOM 817 C C . SER A 1 105 ? 15.339 12.719 1.855 1.00 90.62 105 SER A C 1
ATOM 819 O O . SER A 1 105 ? 16.566 12.632 1.810 1.00 90.62 105 SER A O 1
ATOM 821 N N . ARG A 1 106 ? 14.692 13.798 1.383 1.00 91.75 106 ARG A N 1
ATOM 822 C CA . ARG A 1 106 ? 15.368 14.966 0.793 1.00 91.75 106 ARG A CA 1
ATOM 823 C C . ARG A 1 106 ? 15.895 15.960 1.829 1.00 91.75 106 ARG A C 1
ATOM 825 O O . ARG A 1 106 ? 16.698 16.817 1.462 1.00 91.75 106 ARG A O 1
ATOM 832 N N . LYS A 1 107 ? 15.475 15.862 3.096 1.00 91.19 107 LYS A N 1
ATOM 833 C CA . LYS A 1 107 ? 15.950 16.741 4.180 1.00 91.19 107 LYS A CA 1
ATOM 834 C C . LYS A 1 107 ? 17.366 16.391 4.648 1.00 91.19 107 LYS A C 1
ATOM 836 O O . LYS A 1 107 ? 18.054 17.245 5.199 1.00 91.19 107 LYS A O 1
ATOM 841 N N . SER A 1 108 ? 17.802 15.152 4.423 1.00 87.56 108 SER A N 1
ATOM 842 C CA . SER A 1 108 ? 19.158 14.691 4.729 1.00 87.56 108 SER A CA 1
ATOM 843 C C . SER A 1 108 ? 20.171 15.177 3.684 1.00 87.56 108 SER A C 1
ATOM 845 O O . SER A 1 108 ? 19.868 15.258 2.492 1.00 87.56 108 SER A O 1
ATOM 847 N N . SER A 1 109 ? 21.404 15.454 4.120 1.00 84.81 109 SER A N 1
ATOM 848 C CA . SER A 1 109 ? 22.537 15.723 3.220 1.00 84.81 109 SER A CA 1
ATOM 849 C C . SER A 1 109 ? 22.943 14.486 2.413 1.00 84.81 109 SER A C 1
ATOM 851 O O . SER A 1 109 ? 23.376 14.616 1.266 1.00 84.81 109 SER A O 1
ATOM 853 N N . VAL A 1 110 ? 22.757 13.297 2.999 1.00 87.81 110 VAL A N 1
ATOM 854 C CA . VAL A 1 110 ? 22.889 11.995 2.338 1.00 87.81 110 VAL A CA 1
ATOM 855 C C . VAL A 1 110 ? 21.498 11.521 1.948 1.00 87.81 110 VAL A C 1
ATOM 857 O O . VAL A 1 110 ? 20.702 11.110 2.797 1.00 87.81 110 VAL A O 1
ATOM 860 N N . ARG A 1 111 ? 21.210 11.599 0.656 1.00 88.06 111 ARG A N 1
ATOM 861 C CA . ARG A 1 111 ? 19.914 11.293 0.063 1.00 88.06 111 ARG A CA 1
ATOM 862 C C . ARG A 1 111 ? 19.851 9.840 -0.402 1.00 88.06 111 ARG A C 1
ATOM 864 O O . ARG A 1 111 ? 20.814 9.326 -0.968 1.00 88.06 111 ARG A O 1
ATOM 871 N N . ARG A 1 112 ? 18.712 9.185 -0.160 1.00 89.00 112 ARG A N 1
ATOM 872 C CA . ARG A 1 112 ? 18.427 7.800 -0.574 1.00 89.00 112 ARG A CA 1
ATOM 873 C C . ARG A 1 112 ? 16.983 7.652 -1.022 1.00 89.00 112 ARG A C 1
ATOM 875 O O . ARG A 1 112 ? 16.114 8.335 -0.475 1.00 89.00 112 ARG A O 1
ATOM 882 N N . ALA A 1 113 ? 16.730 6.791 -2.002 1.00 88.75 113 ALA A N 1
ATOM 883 C CA . ALA A 1 113 ? 15.369 6.435 -2.359 1.00 88.75 113 ALA A CA 1
ATOM 884 C C . ALA A 1 113 ? 14.679 5.785 -1.144 1.00 88.75 113 ALA A C 1
ATOM 886 O O . ALA A 1 113 ? 15.303 4.975 -0.450 1.00 88.75 113 ALA A O 1
ATOM 887 N N . PRO A 1 114 ? 13.422 6.151 -0.843 1.00 88.56 114 PRO A N 1
ATOM 888 C CA . PRO A 1 114 ? 12.643 5.452 0.173 1.00 88.56 114 PRO A CA 1
ATOM 889 C C . PRO A 1 114 ? 12.274 4.044 -0.317 1.00 88.56 114 PRO A C 1
ATOM 891 O O . PRO A 1 114 ? 12.435 3.719 -1.499 1.00 88.56 114 PRO A O 1
ATOM 894 N N . SER A 1 115 ? 11.741 3.210 0.577 1.00 84.31 115 SER A N 1
ATOM 895 C CA . SER A 1 115 ? 11.267 1.881 0.185 1.00 84.31 115 SER A CA 1
ATOM 896 C C . SER A 1 115 ? 10.178 1.974 -0.884 1.00 84.31 115 SER A C 1
ATOM 898 O O . SER A 1 115 ? 9.242 2.774 -0.792 1.00 84.31 115 SER A O 1
ATOM 900 N N . ALA A 1 116 ? 10.316 1.144 -1.914 1.00 84.81 116 ALA A N 1
ATOM 901 C CA . ALA A 1 116 ? 9.437 1.154 -3.069 1.00 84.81 116 ALA A CA 1
ATOM 902 C C . ALA A 1 116 ? 8.190 0.282 -2.846 1.00 84.81 116 ALA A C 1
ATOM 904 O O . ALA A 1 116 ? 8.261 -0.781 -2.227 1.00 84.81 116 ALA A O 1
ATOM 905 N N . LEU A 1 117 ? 7.037 0.750 -3.327 1.00 86.75 117 LEU A N 1
ATOM 906 C CA . LEU A 1 117 ? 5.732 0.090 -3.205 1.00 86.75 117 LEU A CA 1
ATOM 907 C C . LEU A 1 117 ? 5.419 -0.747 -4.453 1.00 86.75 117 LEU A C 1
ATOM 909 O O . LEU A 1 117 ? 4.377 -0.588 -5.086 1.00 86.75 117 LEU A O 1
ATOM 913 N N . ASP A 1 118 ? 6.361 -1.612 -4.812 1.00 85.94 118 ASP A N 1
ATOM 914 C CA . ASP A 1 118 ? 6.377 -2.380 -6.056 1.00 85.94 118 ASP A CA 1
ATOM 915 C C . ASP A 1 118 ? 7.123 -3.717 -5.878 1.00 85.94 118 ASP A C 1
ATOM 917 O O . ASP A 1 118 ? 7.431 -4.146 -4.759 1.00 85.94 118 ASP A O 1
ATOM 921 N N . LYS A 1 119 ? 7.408 -4.408 -6.986 1.00 83.44 119 LYS A N 1
ATOM 922 C CA . LYS A 1 119 ? 8.087 -5.714 -7.004 1.00 83.44 119 LYS A CA 1
ATOM 923 C C . LYS A 1 119 ? 9.507 -5.710 -6.420 1.00 83.44 119 LYS A C 1
ATOM 925 O O . LYS A 1 119 ? 10.100 -6.782 -6.263 1.00 83.44 119 LYS A O 1
ATOM 930 N N . GLN A 1 120 ? 10.087 -4.551 -6.096 1.00 83.06 120 GLN A N 1
ATOM 931 C CA . GLN A 1 120 ? 11.442 -4.457 -5.555 1.00 83.06 120 GLN A CA 1
ATOM 932 C C . GLN A 1 120 ? 11.625 -5.290 -4.284 1.00 83.06 120 GLN A C 1
ATOM 934 O O . GLN A 1 120 ? 12.678 -5.901 -4.118 1.00 83.06 120 GLN A O 1
ATOM 939 N N . LEU A 1 121 ? 10.597 -5.410 -3.439 1.00 82.38 121 LEU A N 1
ATOM 940 C CA . LEU A 1 121 ? 10.649 -6.264 -2.250 1.00 82.38 121 LEU A CA 1
ATOM 941 C C . LEU A 1 121 ? 10.959 -7.733 -2.607 1.00 82.38 121 LEU A C 1
ATOM 943 O O . LEU A 1 121 ? 11.842 -8.353 -2.013 1.00 82.38 121 LEU A O 1
ATOM 947 N N . VAL A 1 122 ? 10.283 -8.270 -3.627 1.00 87.25 122 VAL A N 1
ATOM 948 C CA . VAL A 1 122 ? 10.498 -9.639 -4.125 1.00 87.25 122 VAL A CA 1
ATOM 949 C C . VAL A 1 122 ? 11.869 -9.771 -4.786 1.00 87.25 122 VAL A C 1
ATOM 951 O O . VAL A 1 122 ? 12.555 -10.771 -4.580 1.00 87.25 122 VAL A O 1
ATOM 954 N N . ARG A 1 123 ? 12.310 -8.751 -5.536 1.00 86.38 123 ARG A N 1
ATOM 955 C CA . ARG A 1 123 ? 13.645 -8.734 -6.162 1.00 86.38 123 ARG A CA 1
ATOM 956 C C . ARG A 1 123 ? 14.760 -8.774 -5.118 1.00 86.38 123 ARG A C 1
ATOM 958 O O . ARG A 1 123 ? 15.693 -9.560 -5.258 1.00 86.38 123 ARG A O 1
ATOM 965 N N . GLU A 1 124 ? 14.664 -7.966 -4.065 1.00 85.69 124 GLU A N 1
ATOM 966 C CA . GLU A 1 124 ? 15.662 -7.933 -2.988 1.00 85.69 124 GLU A CA 1
ATOM 967 C C . GLU A 1 124 ? 15.670 -9.212 -2.147 1.00 85.69 124 GLU A C 1
ATOM 969 O O . GLU A 1 124 ? 16.725 -9.629 -1.664 1.00 85.69 124 GLU A O 1
ATOM 974 N N . TRP A 1 125 ? 14.520 -9.867 -1.982 1.00 88.19 125 TRP A N 1
ATOM 975 C CA . TRP A 1 125 ? 14.472 -11.211 -1.412 1.00 88.19 125 TRP A CA 1
ATOM 976 C C . TRP A 1 125 ? 15.156 -12.235 -2.327 1.00 88.19 125 TRP A C 1
ATOM 978 O O . TRP A 1 125 ? 16.029 -12.969 -1.868 1.00 88.19 125 TRP A O 1
ATOM 988 N N . GLY A 1 126 ? 14.841 -12.239 -3.625 1.00 88.19 126 GLY A N 1
ATOM 989 C CA . GLY A 1 126 ? 15.433 -13.175 -4.584 1.00 88.19 126 GLY A CA 1
ATOM 990 C C . GLY A 1 126 ? 16.955 -13.047 -4.679 1.00 88.19 126 GLY A C 1
ATOM 991 O O . GLY A 1 126 ? 17.657 -14.056 -4.714 1.00 88.19 126 GLY A O 1
ATOM 992 N N . LYS A 1 127 ? 17.482 -11.816 -4.615 1.00 87.19 127 LYS A N 1
ATOM 993 C CA . LYS A 1 127 ? 18.930 -11.559 -4.539 1.00 87.19 127 LYS A CA 1
ATOM 994 C C . LYS A 1 127 ? 19.585 -12.196 -3.313 1.00 87.19 127 LYS A C 1
ATOM 996 O O . LYS A 1 127 ? 20.670 -12.754 -3.420 1.00 87.19 127 LYS A O 1
ATOM 1001 N N . ARG A 1 128 ? 18.930 -12.156 -2.147 1.00 86.75 128 ARG A N 1
ATOM 1002 C CA . ARG A 1 128 ? 19.446 -12.797 -0.920 1.00 86.75 128 ARG A CA 1
ATOM 1003 C C . ARG A 1 128 ? 19.485 -14.316 -1.015 1.00 86.75 128 ARG A C 1
ATOM 1005 O O . ARG A 1 128 ? 20.352 -14.931 -0.410 1.00 86.75 128 ARG A O 1
ATOM 1012 N N . TYR A 1 129 ? 18.579 -14.898 -1.792 1.00 85.62 129 TYR A N 1
ATOM 1013 C CA . TYR A 1 129 ? 18.575 -16.324 -2.118 1.00 85.62 129 TYR A CA 1
ATOM 1014 C C . TYR A 1 129 ? 19.496 -16.670 -3.298 1.00 85.62 129 TYR A C 1
ATOM 1016 O O . TYR A 1 129 ? 19.464 -17.799 -3.779 1.00 85.62 129 TYR A O 1
ATOM 1024 N N . ALA A 1 130 ? 20.301 -15.709 -3.772 1.00 87.31 130 ALA A N 1
ATOM 1025 C CA . ALA A 1 130 ? 21.178 -15.842 -4.932 1.00 87.31 130 ALA A CA 1
ATOM 1026 C C . ALA A 1 130 ? 20.448 -16.312 -6.204 1.00 87.31 130 ALA A C 1
ATOM 1028 O O . ALA A 1 130 ? 21.058 -16.860 -7.115 1.00 87.31 130 ALA A O 1
ATOM 1029 N N . ILE A 1 131 ? 19.137 -16.063 -6.318 1.00 88.56 131 ILE A N 1
ATOM 1030 C CA . ILE A 1 131 ? 18.367 -16.440 -7.514 1.00 88.56 131 ILE A CA 1
ATOM 1031 C C . ILE A 1 131 ? 18.928 -15.725 -8.748 1.00 88.56 131 ILE A C 1
ATOM 1033 O O . ILE A 1 131 ? 18.984 -16.290 -9.831 1.00 88.56 131 ILE A O 1
ATOM 1037 N N . ASN A 1 132 ? 19.420 -14.497 -8.575 1.00 86.12 132 ASN A N 1
ATOM 1038 C CA . ASN A 1 132 ? 20.045 -13.713 -9.636 1.00 86.12 132 ASN A CA 1
ATOM 1039 C C . ASN A 1 132 ? 21.404 -14.261 -10.113 1.00 86.12 132 ASN A C 1
ATOM 1041 O O . ASN A 1 132 ? 21.973 -13.687 -11.036 1.00 86.12 132 ASN A O 1
ATOM 1045 N N . THR A 1 133 ? 21.954 -15.300 -9.475 1.00 88.44 133 THR A N 1
ATOM 1046 C CA . THR A 1 133 ? 23.172 -15.987 -9.936 1.00 88.44 133 THR A CA 1
ATOM 1047 C C . THR A 1 133 ? 22.862 -17.297 -10.657 1.00 88.44 133 THR A C 1
ATOM 1049 O O . THR A 1 133 ? 23.785 -17.986 -11.083 1.00 88.44 133 THR A O 1
ATOM 1052 N N . LEU A 1 134 ? 21.584 -17.670 -10.756 1.00 88.31 134 LEU A N 1
ATOM 1053 C CA . LEU A 1 134 ? 21.137 -18.889 -11.412 1.00 88.31 134 LEU A CA 1
ATOM 1054 C C . LEU A 1 134 ? 20.807 -18.607 -12.880 1.00 88.31 134 LEU A C 1
ATOM 1056 O O . LEU A 1 134 ? 20.131 -17.636 -13.209 1.00 88.31 134 LEU A O 1
ATOM 1060 N N . ASP A 1 135 ? 21.305 -19.478 -13.751 1.00 88.06 135 ASP A N 1
ATOM 1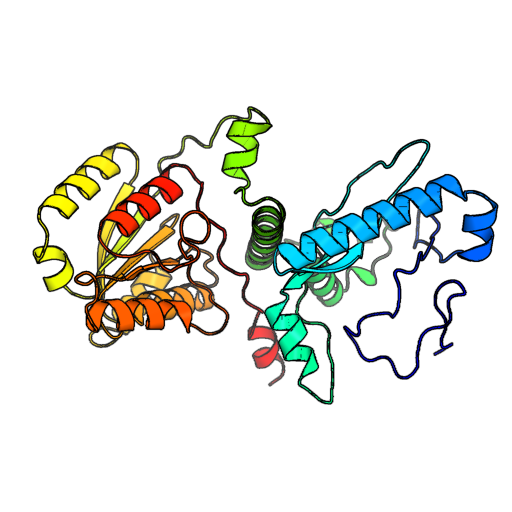061 C CA . ASP A 1 135 ? 21.058 -19.439 -15.193 1.00 88.06 135 ASP A CA 1
ATOM 1062 C C . ASP A 1 135 ? 19.666 -20.012 -15.532 1.00 88.06 135 ASP A C 1
ATOM 1064 O O . ASP A 1 135 ? 19.457 -21.210 -15.313 1.00 88.06 135 ASP A O 1
ATOM 1068 N N . PRO A 1 136 ? 18.725 -19.209 -16.069 1.00 86.06 136 PRO A N 1
ATOM 1069 C CA . PRO A 1 136 ? 17.392 -19.677 -16.448 1.00 86.06 136 PRO A CA 1
ATOM 1070 C C . PRO A 1 136 ? 17.397 -20.668 -17.623 1.00 86.06 136 PRO A C 1
ATOM 1072 O O . PRO A 1 136 ? 16.411 -21.380 -17.803 1.00 86.06 136 PRO A O 1
ATOM 1075 N N . SER A 1 137 ? 18.484 -20.750 -18.397 1.00 88.25 137 SER A N 1
ATOM 1076 C CA . SER A 1 137 ? 18.633 -21.718 -19.489 1.00 88.25 137 SER A CA 1
ATOM 1077 C C . SER A 1 137 ? 19.118 -23.092 -19.004 1.00 88.25 137 SER A C 1
ATOM 1079 O O . SER A 1 137 ? 19.101 -24.056 -19.770 1.00 88.25 137 SER A O 1
ATOM 1081 N N . ASN A 1 138 ? 19.515 -23.218 -17.731 1.00 91.69 138 ASN A N 1
ATOM 1082 C CA . ASN A 1 138 ? 19.886 -24.489 -17.115 1.00 91.69 138 ASN A CA 1
ATOM 1083 C C . ASN A 1 138 ? 18.663 -25.142 -16.427 1.00 91.69 138 ASN A C 1
ATOM 1085 O O . ASN A 1 138 ? 18.171 -24.609 -15.428 1.00 91.69 138 ASN A O 1
ATOM 1089 N N . PRO A 1 139 ? 18.197 -26.325 -16.879 1.00 93.06 139 PRO A N 1
ATOM 1090 C CA . PRO A 1 139 ? 17.047 -27.008 -16.283 1.00 93.06 139 PRO A CA 1
ATOM 1091 C C . PRO A 1 139 ? 17.180 -27.285 -14.779 1.00 93.06 139 PRO A C 1
ATOM 1093 O O . PRO A 1 139 ? 16.193 -27.163 -14.053 1.00 93.06 139 PRO A O 1
ATOM 1096 N N . ASP A 1 140 ? 18.382 -27.605 -14.291 1.00 94.44 140 ASP A N 1
ATOM 1097 C CA . ASP A 1 140 ? 18.612 -27.892 -12.869 1.00 94.44 140 ASP A CA 1
ATOM 1098 C C . ASP A 1 140 ? 18.429 -26.634 -12.013 1.00 94.44 140 ASP A C 1
ATOM 1100 O O . ASP A 1 140 ? 17.839 -26.681 -10.932 1.00 94.44 140 ASP A O 1
ATOM 1104 N N . HIS A 1 141 ? 18.868 -25.481 -12.525 1.00 93.00 141 HIS A N 1
ATOM 1105 C CA . HIS A 1 141 ? 18.650 -24.191 -11.875 1.00 93.00 141 HIS A CA 1
ATOM 1106 C C . HIS A 1 141 ? 17.169 -23.800 -11.864 1.00 93.00 141 HIS A C 1
ATOM 1108 O O . HIS A 1 141 ? 16.681 -23.282 -10.860 1.00 93.00 141 HIS A O 1
ATOM 1114 N N . VAL A 1 142 ? 16.429 -24.081 -12.942 1.00 90.25 142 VAL A N 1
ATOM 1115 C CA . VAL A 1 142 ? 14.977 -23.847 -12.990 1.00 90.25 142 VAL A CA 1
ATOM 1116 C C . VAL A 1 142 ? 14.266 -24.692 -11.933 1.00 90.25 142 VAL A C 1
ATOM 1118 O O . VAL A 1 142 ? 13.469 -24.161 -11.158 1.00 90.25 142 VAL A O 1
ATOM 1121 N N . VAL A 1 143 ? 14.597 -25.985 -11.834 1.00 92.94 143 VAL A N 1
ATOM 1122 C CA . VAL A 1 143 ? 14.060 -26.875 -10.790 1.00 92.94 143 VAL A CA 1
ATOM 1123 C C . VAL A 1 143 ? 14.407 -26.351 -9.398 1.00 92.94 143 VAL A C 1
ATOM 1125 O O . VAL A 1 143 ? 13.534 -26.303 -8.529 1.00 92.94 143 VAL A O 1
ATOM 1128 N N . GLN A 1 144 ? 15.648 -25.902 -9.190 1.00 91.06 144 GLN A N 1
ATOM 1129 C CA . GLN A 1 144 ? 16.074 -25.307 -7.928 1.00 91.06 144 GLN A CA 1
ATOM 1130 C C . GLN A 1 144 ? 15.203 -24.099 -7.564 1.00 91.06 144 GLN A C 1
ATOM 1132 O O . GLN A 1 144 ? 14.633 -24.092 -6.476 1.00 91.06 144 GLN A O 1
ATOM 1137 N N . VAL A 1 145 ? 15.040 -23.116 -8.456 1.00 89.75 145 VAL A N 1
ATOM 1138 C CA . VAL A 1 145 ? 14.213 -21.922 -8.195 1.00 89.75 145 VAL A CA 1
ATOM 1139 C C . VAL A 1 145 ? 12.763 -22.299 -7.902 1.00 89.75 145 VAL A C 1
ATOM 1141 O O . VAL A 1 145 ? 12.183 -21.802 -6.940 1.00 89.75 145 VAL A O 1
ATOM 1144 N N . HIS A 1 146 ? 12.186 -23.210 -8.687 1.00 89.25 146 HIS A N 1
ATOM 1145 C CA . HIS A 1 146 ? 10.797 -23.645 -8.525 1.00 89.25 146 HIS A CA 1
ATOM 1146 C C . HIS A 1 146 ? 10.565 -24.443 -7.231 1.00 89.25 146 HIS A C 1
ATOM 1148 O O . HIS A 1 146 ? 9.430 -24.532 -6.766 1.00 89.25 146 HIS A O 1
ATOM 1154 N N . SER A 1 147 ? 11.621 -25.005 -6.634 1.00 90.81 147 SER A N 1
ATOM 1155 C CA . SER A 1 147 ? 11.552 -25.683 -5.334 1.00 90.81 147 SER A CA 1
ATOM 1156 C C . SER A 1 147 ? 11.585 -24.728 -4.132 1.00 90.81 147 SER A C 1
ATOM 1158 O O . SER A 1 147 ? 11.289 -25.146 -3.011 1.00 90.81 147 SER A O 1
ATOM 1160 N N . ILE A 1 148 ? 11.929 -23.448 -4.336 1.00 90.00 148 ILE A N 1
ATOM 1161 C CA . ILE A 1 148 ? 12.012 -22.462 -3.253 1.00 90.00 148 ILE A CA 1
ATOM 1162 C C . ILE A 1 148 ? 10.599 -22.075 -2.812 1.00 90.00 148 ILE A C 1
ATOM 1164 O O . ILE A 1 148 ? 9.838 -21.455 -3.554 1.00 90.00 148 ILE A O 1
ATOM 1168 N N . ALA A 1 149 ? 10.266 -22.380 -1.558 1.00 89.56 149 ALA A N 1
ATOM 1169 C CA . ALA A 1 149 ? 9.050 -21.878 -0.935 1.00 89.56 149 ALA A CA 1
ATOM 1170 C C . ALA A 1 149 ? 9.181 -20.372 -0.664 1.00 89.56 149 ALA A C 1
ATOM 1172 O O . ALA A 1 149 ? 10.055 -19.935 0.091 1.00 89.56 149 ALA A O 1
ATOM 1173 N N . VAL A 1 150 ? 8.302 -19.574 -1.270 1.00 88.06 150 VAL A N 1
ATOM 1174 C CA . VAL A 1 150 ? 8.245 -18.132 -1.013 1.00 88.06 150 VAL A CA 1
ATOM 1175 C C . VAL A 1 150 ? 7.679 -17.904 0.395 1.00 88.06 150 VAL A C 1
ATOM 1177 O O . VAL A 1 150 ? 6.589 -18.395 0.682 1.00 88.06 150 VAL A O 1
ATOM 1180 N N . PRO A 1 151 ? 8.370 -17.161 1.280 1.00 87.00 151 PRO A N 1
ATOM 1181 C CA . PRO A 1 151 ? 7.881 -16.910 2.630 1.00 87.00 151 PRO A CA 1
ATOM 1182 C C . PRO A 1 151 ? 6.529 -16.184 2.643 1.00 87.00 151 PRO A C 1
ATOM 1184 O O . PRO A 1 151 ? 6.355 -15.169 1.963 1.00 87.00 151 PRO A O 1
ATOM 1187 N N . ASP A 1 152 ? 5.589 -16.633 3.479 1.00 81.44 152 ASP A N 1
ATOM 1188 C CA . ASP A 1 152 ? 4.246 -16.039 3.511 1.00 81.44 152 ASP A CA 1
ATOM 1189 C C . ASP A 1 152 ? 4.258 -14.545 3.875 1.00 81.44 152 ASP A C 1
ATOM 1191 O O . ASP A 1 152 ? 3.406 -13.783 3.421 1.00 81.44 152 ASP A O 1
ATOM 1195 N N . ASN A 1 153 ? 5.210 -14.096 4.701 1.00 78.56 153 ASN A N 1
ATOM 1196 C CA . ASN A 1 153 ? 5.335 -12.679 5.048 1.00 78.56 153 ASN A CA 1
ATOM 1197 C C . ASN A 1 153 ? 5.701 -11.822 3.829 1.00 78.56 153 ASN A C 1
ATOM 1199 O O . ASN A 1 153 ? 5.166 -10.723 3.696 1.00 78.56 153 ASN A O 1
ATOM 1203 N N . LEU A 1 154 ? 6.549 -12.330 2.930 1.00 84.75 154 LEU A N 1
ATOM 1204 C CA . LEU A 1 154 ? 6.916 -11.647 1.692 1.00 84.75 154 LEU A CA 1
ATOM 1205 C C . LEU A 1 154 ? 5.712 -11.529 0.756 1.00 84.75 154 LEU A C 1
ATOM 1207 O O . LEU A 1 154 ? 5.445 -10.445 0.234 1.00 84.75 154 LEU A O 1
ATOM 1211 N N . LEU A 1 155 ? 4.959 -12.621 0.581 1.00 85.44 155 LEU A N 1
ATOM 1212 C CA . LEU A 1 155 ? 3.726 -12.620 -0.211 1.00 85.44 155 LEU A CA 1
ATOM 1213 C C . LEU A 1 155 ? 2.724 -11.603 0.341 1.00 85.44 155 LEU A C 1
ATOM 1215 O O . LEU A 1 155 ? 2.197 -10.783 -0.410 1.00 85.44 155 LEU A O 1
ATOM 1219 N N . ARG A 1 156 ? 2.513 -11.601 1.664 1.00 80.81 156 ARG A N 1
ATOM 1220 C CA . ARG A 1 156 ? 1.611 -10.655 2.335 1.00 80.81 156 ARG A CA 1
ATOM 1221 C C . ARG A 1 156 ? 2.045 -9.203 2.160 1.00 80.81 156 ARG A C 1
ATOM 1223 O O . ARG A 1 156 ? 1.220 -8.382 1.775 1.00 80.81 156 ARG A O 1
ATOM 1230 N N . GLN A 1 157 ? 3.312 -8.882 2.420 1.00 81.56 157 GLN A N 1
ATOM 1231 C CA . GLN A 1 157 ? 3.832 -7.516 2.284 1.00 81.56 157 GLN A CA 1
ATOM 1232 C C . GLN A 1 157 ? 3.738 -7.019 0.837 1.00 81.56 157 GLN A C 1
ATOM 1234 O O . GLN A 1 157 ? 3.299 -5.895 0.601 1.00 81.56 157 GLN A O 1
ATOM 1239 N N . THR A 1 158 ? 4.073 -7.876 -0.131 1.00 88.38 158 THR A N 1
ATOM 1240 C CA . THR A 1 158 ? 3.973 -7.549 -1.561 1.00 88.38 158 THR A CA 1
ATOM 1241 C C . THR A 1 158 ? 2.518 -7.298 -1.958 1.00 88.38 158 THR A C 1
ATOM 1243 O O . THR A 1 158 ? 2.198 -6.251 -2.518 1.00 88.38 158 THR A O 1
ATOM 1246 N N . ALA A 1 159 ? 1.601 -8.200 -1.590 1.00 88.50 159 ALA A N 1
ATOM 1247 C CA . ALA A 1 159 ? 0.175 -8.032 -1.860 1.00 88.50 159 ALA A CA 1
ATOM 1248 C C . ALA A 1 159 ? -0.391 -6.762 -1.201 1.00 88.50 159 ALA A C 1
ATOM 1250 O O . ALA A 1 159 ? -1.180 -6.043 -1.816 1.00 88.50 159 ALA A O 1
ATOM 1251 N N . GLN A 1 160 ? 0.032 -6.450 0.028 1.00 86.62 160 GLN A N 1
ATOM 1252 C CA . GLN A 1 160 ? -0.367 -5.230 0.725 1.00 86.62 160 GLN A CA 1
ATOM 1253 C C . GLN A 1 160 ? 0.124 -3.979 -0.010 1.00 86.62 160 GLN A C 1
ATOM 1255 O O . GLN A 1 160 ? -0.670 -3.063 -0.214 1.00 86.62 160 GLN A O 1
ATOM 1260 N N . ALA A 1 161 ? 1.384 -3.943 -0.453 1.00 89.44 161 ALA A N 1
ATOM 1261 C CA . ALA A 1 161 ? 1.924 -2.827 -1.228 1.00 89.44 161 ALA A CA 1
ATOM 1262 C C . ALA A 1 161 ? 1.146 -2.608 -2.536 1.00 89.44 161 ALA A C 1
ATOM 1264 O O . ALA A 1 161 ? 0.764 -1.480 -2.846 1.00 89.44 161 ALA A O 1
ATOM 1265 N N . TYR A 1 162 ? 0.823 -3.689 -3.251 1.00 92.56 162 TYR A N 1
ATOM 1266 C CA . TYR A 1 162 ? 0.113 -3.629 -4.532 1.00 92.56 162 TYR A CA 1
ATOM 1267 C C . TYR A 1 162 ? -1.304 -3.092 -4.350 1.00 92.56 162 TYR A C 1
ATOM 1269 O O . TYR A 1 162 ? -1.732 -2.177 -5.053 1.00 92.56 162 TYR A O 1
ATOM 1277 N N . ARG A 1 163 ? -2.025 -3.622 -3.357 1.00 91.81 163 ARG A N 1
ATOM 1278 C CA . ARG A 1 163 ? -3.369 -3.149 -3.008 1.00 91.81 163 ARG A CA 1
ATOM 1279 C C . ARG A 1 163 ? -3.341 -1.700 -2.544 1.00 91.81 163 ARG A C 1
ATOM 1281 O O . ARG A 1 163 ? -4.238 -0.939 -2.897 1.00 91.81 163 ARG A O 1
ATOM 1288 N N . TYR A 1 164 ? -2.317 -1.314 -1.784 1.00 91.50 164 TYR A N 1
ATOM 1289 C CA . TYR A 1 164 ? -2.149 0.052 -1.311 1.00 91.50 164 TYR A CA 1
ATOM 1290 C C . TYR A 1 164 ? -1.938 1.030 -2.461 1.00 91.50 164 TYR A C 1
ATOM 1292 O O . TYR A 1 164 ? -2.633 2.042 -2.516 1.00 91.50 164 TYR A O 1
ATOM 1300 N N . ILE A 1 165 ? -1.059 0.721 -3.419 1.00 93.50 165 ILE A N 1
ATOM 1301 C CA . ILE A 1 165 ? -0.859 1.601 -4.573 1.00 93.50 165 ILE A CA 1
ATOM 1302 C C . ILE A 1 165 ? -2.091 1.651 -5.468 1.00 93.50 165 ILE A C 1
ATOM 1304 O O . ILE A 1 165 ? -2.497 2.738 -5.870 1.00 93.50 165 ILE A O 1
ATOM 1308 N N . PHE A 1 166 ? -2.745 0.511 -5.706 1.00 93.88 166 PHE A N 1
ATOM 1309 C CA . PHE A 1 166 ? -3.994 0.467 -6.458 1.00 93.88 166 PHE A CA 1
ATOM 1310 C C . PHE A 1 166 ? -5.040 1.390 -5.829 1.00 93.88 166 PHE A C 1
ATOM 1312 O O . PHE A 1 166 ? -5.633 2.230 -6.506 1.00 93.88 166 PHE A O 1
ATOM 1319 N N . TRP A 1 167 ? -5.225 1.281 -4.515 1.00 93.19 167 TRP A N 1
ATOM 1320 C CA . TRP A 1 167 ? -6.170 2.109 -3.785 1.00 93.19 167 TRP A CA 1
ATOM 1321 C C . TRP A 1 167 ? -5.785 3.593 -3.814 1.00 93.19 167 TRP A C 1
ATOM 1323 O O . TRP A 1 167 ? -6.636 4.430 -4.104 1.00 93.19 167 TRP A O 1
ATOM 1333 N N . ARG A 1 168 ? -4.506 3.938 -3.618 1.00 91.94 168 ARG A N 1
ATOM 1334 C CA . ARG A 1 168 ? -4.032 5.332 -3.677 1.00 91.94 168 ARG A CA 1
ATOM 1335 C C . ARG A 1 168 ? -4.224 5.969 -5.048 1.00 91.94 168 ARG A C 1
ATOM 1337 O O . ARG A 1 168 ? -4.58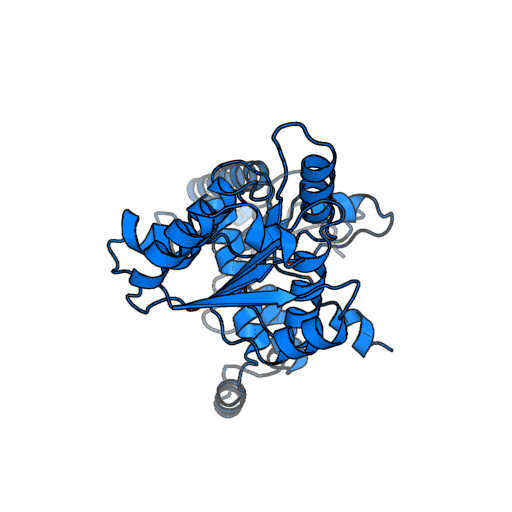3 7.140 -5.125 1.00 91.94 168 ARG A O 1
ATOM 1344 N N . LEU A 1 169 ? -3.985 5.218 -6.120 1.00 93.50 169 LEU A N 1
ATOM 1345 C CA . LEU A 1 169 ? -4.086 5.729 -7.486 1.00 93.50 169 LEU A CA 1
ATOM 1346 C C . LEU A 1 169 ? -5.530 5.797 -7.990 1.00 93.50 169 LEU A C 1
ATOM 1348 O O . LEU A 1 169 ? -5.838 6.655 -8.814 1.00 93.50 169 LEU A O 1
ATOM 1352 N N . THR A 1 170 ? -6.417 4.917 -7.519 1.00 92.25 170 THR A N 1
ATOM 1353 C CA . THR A 1 170 ? -7.790 4.805 -8.050 1.00 92.25 170 THR A CA 1
ATOM 1354 C C . THR A 1 170 ? -8.873 5.335 -7.113 1.00 92.25 170 THR A C 1
ATOM 1356 O O . THR A 1 170 ? -10.004 5.549 -7.553 1.00 92.25 170 THR A O 1
ATOM 1359 N N . GLY A 1 171 ? -8.568 5.495 -5.823 1.00 89.50 171 GLY A N 1
ATOM 1360 C CA . GLY A 1 171 ? -9.547 5.770 -4.769 1.00 89.50 171 GLY A CA 1
ATOM 1361 C C . GLY A 1 171 ? -10.494 4.600 -4.470 1.00 89.50 171 GLY A C 1
ATOM 1362 O O . GLY A 1 171 ? -11.438 4.766 -3.703 1.00 89.50 171 GLY A O 1
ATOM 1363 N N . LYS A 1 172 ? -10.278 3.422 -5.070 1.00 89.88 172 LYS A N 1
ATOM 1364 C CA . LYS A 1 172 ? -11.139 2.236 -4.936 1.00 89.88 172 LYS A CA 1
ATOM 1365 C C . LYS A 1 172 ? -10.353 1.098 -4.306 1.00 89.88 172 LYS A C 1
ATOM 1367 O O . LYS A 1 172 ? -9.183 0.903 -4.625 1.00 89.88 172 LYS A O 1
ATOM 1372 N N . THR A 1 173 ? -10.981 0.312 -3.435 1.00 89.69 173 THR A N 1
ATOM 1373 C CA . THR A 1 173 ? -10.376 -0.972 -3.055 1.00 89.69 173 THR A CA 1
ATOM 1374 C C . THR A 1 173 ? -10.481 -1.952 -4.222 1.00 89.69 173 THR A C 1
ATOM 1376 O O . THR A 1 173 ? -11.310 -1.785 -5.125 1.00 89.69 173 THR A O 1
ATOM 1379 N N . LEU A 1 174 ? -9.633 -2.981 -4.224 1.00 88.31 174 LEU A N 1
ATOM 1380 C CA . LEU A 1 174 ? -9.665 -4.002 -5.270 1.00 88.31 174 LEU A CA 1
ATOM 1381 C C . LEU A 1 174 ? -11.033 -4.699 -5.315 1.00 88.31 174 LEU A C 1
ATOM 1383 O O . LEU A 1 174 ? -11.576 -4.926 -6.388 1.00 88.31 174 LEU A O 1
ATOM 1387 N N . GLU A 1 175 ? -11.622 -4.964 -4.153 1.00 86.94 175 GLU A N 1
ATOM 1388 C CA . GLU A 1 175 ? -12.938 -5.579 -3.993 1.00 86.94 175 GLU A CA 1
ATOM 1389 C C . GLU A 1 175 ? -14.043 -4.722 -4.618 1.00 86.94 175 GLU A C 1
ATOM 1391 O O . GLU A 1 175 ? -14.860 -5.237 -5.384 1.00 86.94 175 GLU A O 1
ATOM 1396 N N . MET A 1 176 ? -14.035 -3.408 -4.354 1.00 87.31 176 MET A N 1
ATOM 1397 C CA . MET A 1 176 ? -14.969 -2.466 -4.981 1.00 87.31 176 MET A CA 1
ATOM 1398 C C . MET A 1 176 ? -14.824 -2.474 -6.497 1.00 87.31 176 MET A C 1
ATOM 1400 O O . MET A 1 176 ? -15.819 -2.467 -7.217 1.00 87.31 176 MET A O 1
ATOM 1404 N N . TYR A 1 177 ? -13.585 -2.457 -6.991 1.00 89.81 177 TYR A N 1
ATOM 1405 C CA . TYR A 1 177 ? -13.312 -2.427 -8.421 1.00 89.81 177 TYR A CA 1
ATOM 1406 C C . TYR A 1 177 ? -13.780 -3.712 -9.108 1.00 89.81 177 TYR A C 1
ATOM 1408 O O . TYR A 1 177 ? -14.499 -3.657 -10.105 1.00 89.81 177 TYR A O 1
ATOM 1416 N N . LEU A 1 178 ? -13.436 -4.871 -8.545 1.00 88.75 178 LEU A N 1
ATOM 1417 C CA . LEU A 1 178 ? -13.850 -6.169 -9.067 1.00 88.75 178 LEU A CA 1
ATOM 1418 C C . LEU A 1 178 ? -15.376 -6.282 -9.130 1.00 88.75 178 LEU A C 1
ATOM 1420 O O . LEU A 1 178 ? -15.914 -6.646 -10.173 1.00 88.75 178 LEU A O 1
ATOM 1424 N N . ARG A 1 179 ? -16.076 -5.879 -8.066 1.00 87.31 179 ARG A N 1
ATOM 1425 C CA . ARG A 1 179 ? -17.539 -5.929 -8.009 1.00 87.31 179 ARG A CA 1
ATOM 1426 C C . ARG A 1 179 ? -18.202 -4.929 -8.954 1.00 87.31 179 ARG A C 1
ATOM 1428 O O . ARG A 1 179 ? -19.036 -5.307 -9.770 1.00 87.31 179 ARG A O 1
ATOM 1435 N N . ASN A 1 180 ? -17.847 -3.652 -8.830 1.00 88.56 180 ASN A N 1
ATOM 1436 C CA . ASN A 1 180 ? -18.620 -2.552 -9.412 1.00 88.56 180 ASN A CA 1
ATOM 1437 C C . ASN A 1 180 ? -18.167 -2.182 -10.829 1.00 88.56 180 ASN A C 1
ATOM 1439 O O . ASN A 1 180 ? -18.917 -1.528 -11.549 1.00 88.56 180 ASN A O 1
ATOM 1443 N N . VAL A 1 181 ? -16.942 -2.552 -11.219 1.00 89.88 181 VAL A N 1
ATOM 1444 C CA . VAL A 1 181 ? -16.381 -2.254 -12.547 1.00 89.88 181 VAL A CA 1
ATOM 1445 C C . VAL A 1 181 ? -16.254 -3.521 -13.383 1.00 89.88 181 VAL A C 1
ATOM 1447 O O . VAL A 1 181 ? -16.701 -3.535 -14.525 1.00 89.88 181 VAL A O 1
ATOM 1450 N N . MET A 1 182 ? -15.678 -4.587 -12.822 1.00 90.50 182 MET A N 1
ATOM 1451 C CA . MET A 1 182 ? -15.435 -5.828 -13.573 1.00 90.50 182 MET A CA 1
ATOM 1452 C C . MET A 1 182 ? -16.618 -6.803 -13.544 1.00 90.50 182 MET A C 1
ATOM 1454 O O . MET A 1 182 ? -16.618 -7.773 -14.298 1.00 90.50 182 MET A O 1
ATOM 1458 N N . GLY A 1 183 ? -17.612 -6.581 -12.676 1.00 88.19 183 GLY A N 1
ATOM 1459 C CA . GLY A 1 183 ? -18.749 -7.491 -12.509 1.00 88.19 183 GLY A CA 1
ATOM 1460 C C . GLY A 1 183 ? -18.362 -8.861 -11.938 1.00 88.19 183 GLY A C 1
ATOM 1461 O O . GLY A 1 183 ? -19.089 -9.834 -12.125 1.00 88.19 183 GLY A O 1
ATOM 1462 N N . VAL A 1 184 ? -17.216 -8.957 -11.259 1.00 87.19 184 VAL A N 1
ATOM 1463 C CA . VAL A 1 184 ? -16.753 -10.182 -10.602 1.00 87.19 184 VAL A CA 1
ATOM 1464 C C . VAL A 1 184 ? -17.407 -10.270 -9.224 1.00 87.19 184 VAL A C 1
ATOM 1466 O O . VAL A 1 184 ? -17.365 -9.318 -8.444 1.00 87.19 184 VAL A O 1
ATOM 1469 N N . GLY A 1 185 ? -18.039 -11.411 -8.935 1.00 69.62 185 GLY A N 1
ATOM 1470 C CA . GLY A 1 185 ? -18.735 -11.648 -7.670 1.00 69.62 185 GLY A CA 1
ATOM 1471 C C . GLY A 1 185 ? -17.837 -11.422 -6.449 1.00 69.62 185 GLY A C 1
ATOM 1472 O O . GLY A 1 185 ? -16.639 -11.699 -6.482 1.00 69.62 185 GLY A O 1
ATOM 1473 N N . ALA A 1 186 ? -18.424 -10.905 -5.369 1.00 62.81 186 ALA A N 1
ATOM 1474 C CA . ALA A 1 186 ? -17.714 -10.705 -4.113 1.00 62.81 186 ALA A CA 1
ATOM 1475 C C . ALA A 1 186 ? -17.515 -12.030 -3.368 1.00 62.81 186 ALA A C 1
ATOM 1477 O O . ALA A 1 186 ? -18.355 -12.926 -3.451 1.00 62.81 186 ALA A O 1
ATOM 1478 N N . ASP A 1 187 ? -16.433 -12.110 -2.595 1.00 65.75 187 ASP A N 1
ATOM 1479 C CA . ASP A 1 187 ? -16.249 -13.148 -1.585 1.00 65.75 187 ASP A CA 1
ATOM 1480 C C . ASP A 1 187 ? -17.442 -13.139 -0.613 1.00 65.75 187 ASP A C 1
ATOM 1482 O O . ASP A 1 187 ? -17.711 -12.136 0.050 1.00 65.75 187 ASP A O 1
ATOM 1486 N N . THR A 1 188 ? -18.185 -14.245 -0.571 1.00 64.69 188 THR A N 1
ATOM 1487 C CA . THR A 1 188 ? -19.381 -14.407 0.265 1.00 64.69 188 THR A CA 1
ATOM 1488 C C . THR A 1 188 ? -19.059 -14.927 1.665 1.00 64.69 188 THR A C 1
ATOM 1490 O O . THR A 1 188 ? -19.983 -15.203 2.433 1.00 64.69 188 THR A O 1
ATOM 1493 N N . GLN A 1 189 ? -17.782 -15.131 2.010 1.00 81.06 189 GLN A N 1
ATOM 1494 C CA . GLN A 1 189 ? -17.417 -15.563 3.355 1.00 81.06 189 GLN A CA 1
ATOM 1495 C C . GLN A 1 189 ? -17.743 -14.483 4.388 1.00 81.06 189 GLN A C 1
ATOM 1497 O O . GLN A 1 189 ? -17.363 -13.318 4.252 1.00 81.06 189 GLN A O 1
ATOM 1502 N N . LEU A 1 190 ? -18.422 -14.903 5.460 1.00 86.88 190 LEU A N 1
ATOM 1503 C CA . LEU A 1 190 ? -18.678 -14.054 6.618 1.00 86.88 190 LEU A CA 1
ATOM 1504 C C . LEU A 1 190 ? -17.350 -13.616 7.234 1.00 86.88 190 LEU A C 1
ATOM 1506 O O . LEU A 1 190 ? -16.568 -14.448 7.695 1.00 86.88 190 LEU A O 1
ATOM 1510 N N . LYS A 1 191 ? -17.132 -12.302 7.285 1.00 92.56 191 LYS A N 1
ATOM 1511 C CA . LYS A 1 191 ? -15.936 -11.724 7.897 1.00 92.56 191 LYS A CA 1
ATOM 1512 C C . LYS A 1 191 ? -15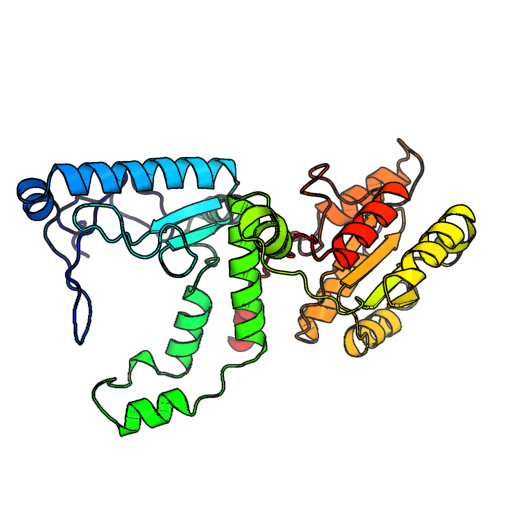.977 -11.858 9.413 1.00 92.56 191 LYS A C 1
ATOM 1514 O O . LYS A 1 191 ? -17.026 -11.689 10.036 1.00 92.56 191 LYS A O 1
ATOM 1519 N N . THR A 1 192 ? -14.829 -12.141 10.010 1.00 95.94 192 THR A N 1
ATOM 1520 C CA . THR A 1 192 ? -14.616 -12.182 11.454 1.00 95.94 192 THR A CA 1
ATOM 1521 C C . THR A 1 192 ? -13.986 -10.877 11.914 1.00 95.94 192 THR A C 1
ATOM 1523 O O . THR A 1 192 ? -12.906 -10.505 11.469 1.00 95.94 192 THR A O 1
ATOM 1526 N N . ILE A 1 193 ? -14.657 -10.168 12.818 1.00 97.12 193 ILE A N 1
ATOM 1527 C CA . ILE A 1 193 ? -14.269 -8.832 13.272 1.00 97.12 193 ILE A CA 1
ATOM 1528 C C . ILE A 1 193 ? -14.067 -8.865 14.781 1.00 97.12 193 ILE A C 1
ATOM 1530 O O . ILE A 1 193 ? -14.979 -9.221 15.533 1.00 97.12 193 ILE A O 1
ATOM 1534 N N . ALA A 1 194 ? -12.886 -8.452 15.233 1.00 97.62 194 ALA A N 1
ATOM 1535 C CA . ALA A 1 194 ? -12.634 -8.231 16.649 1.00 97.62 194 ALA A CA 1
ATOM 1536 C C . ALA A 1 194 ? -12.833 -6.749 16.986 1.00 97.62 194 ALA A C 1
ATOM 1538 O O . ALA A 1 194 ? -12.138 -5.879 16.472 1.00 97.62 194 ALA A O 1
ATOM 1539 N N . ILE A 1 195 ? -13.781 -6.447 17.864 1.00 96.31 195 ILE A N 1
ATOM 1540 C CA . ILE A 1 195 ? -13.995 -5.107 18.404 1.00 96.31 195 ILE A CA 1
ATOM 1541 C C . ILE A 1 195 ? -13.303 -5.027 19.761 1.00 96.31 195 ILE A C 1
ATOM 1543 O O . ILE A 1 195 ? -13.614 -5.809 20.659 1.00 96.31 195 ILE A O 1
ATOM 1547 N N . VAL A 1 196 ? -12.388 -4.077 19.934 1.00 95.88 196 VAL A N 1
ATOM 1548 C CA . VAL A 1 196 ? -11.592 -3.933 21.157 1.00 95.88 196 VAL A CA 1
ATOM 1549 C C . VAL A 1 196 ? -11.826 -2.564 21.785 1.00 95.88 196 VAL A C 1
ATOM 1551 O O . VAL A 1 196 ? -11.432 -1.536 21.241 1.00 95.88 196 VAL A O 1
ATOM 1554 N N . PHE A 1 197 ? -12.425 -2.543 22.970 1.00 93.12 197 PHE A N 1
ATOM 1555 C CA . PHE A 1 197 ? -12.617 -1.321 23.747 1.00 93.12 197 PHE A CA 1
ATOM 1556 C C . PHE A 1 197 ? -11.448 -1.080 24.700 1.00 93.12 197 PHE A C 1
ATOM 1558 O O . PHE A 1 197 ? -11.021 -1.993 25.406 1.00 93.12 197 PHE A O 1
ATOM 1565 N N . GLY A 1 198 ? -10.993 0.173 24.793 1.00 88.88 198 GLY A N 1
ATOM 1566 C CA . GLY A 1 198 ? -9.961 0.604 25.746 1.00 88.88 198 GLY A CA 1
ATOM 1567 C C . GLY A 1 198 ? -10.384 0.521 27.221 1.00 88.88 198 GLY A C 1
ATOM 1568 O O . GLY A 1 198 ? -9.550 0.465 28.137 1.00 88.88 198 GLY A O 1
ATOM 1569 N N . SER A 1 199 ? -11.693 0.543 27.490 1.00 86.56 199 SER A N 1
ATOM 1570 C CA . SER A 1 199 ? -12.242 0.475 28.841 1.00 86.56 199 SER A CA 1
ATOM 1571 C C . SER A 1 199 ? -13.676 -0.057 28.870 1.00 86.56 199 SER A C 1
ATOM 1573 O O . SER A 1 199 ? -14.418 0.057 27.899 1.00 86.56 199 SER A O 1
ATOM 1575 N N . LYS A 1 200 ? -14.086 -0.604 30.022 1.00 84.12 200 LYS A N 1
ATOM 1576 C CA . LYS A 1 200 ? -15.461 -1.081 30.236 1.00 84.12 200 LYS A CA 1
ATOM 1577 C C . LYS A 1 200 ? -16.488 0.055 30.188 1.00 84.12 200 LYS A C 1
ATOM 1579 O O . LYS A 1 200 ? -17.579 -0.129 29.662 1.00 84.12 200 LYS A O 1
ATOM 1584 N N . SER A 1 201 ? -16.125 1.240 30.679 1.00 81.19 201 SER A N 1
ATOM 1585 C CA . SER A 1 201 ? -17.030 2.391 30.674 1.00 81.19 201 SER A CA 1
ATOM 1586 C C . SER A 1 201 ? -17.331 2.890 29.262 1.00 81.19 201 SER A C 1
ATOM 1588 O O . SER A 1 201 ? -18.394 3.454 29.047 1.00 81.19 201 SER A O 1
ATOM 1590 N N . ASP A 1 202 ? -16.450 2.664 28.284 1.00 80.06 202 ASP A N 1
ATOM 1591 C CA . ASP A 1 202 ? -16.738 3.007 26.887 1.00 80.06 202 ASP A CA 1
ATOM 1592 C C . ASP A 1 202 ? -17.801 2.090 26.263 1.00 80.06 202 ASP A C 1
ATOM 1594 O O . ASP A 1 202 ? -18.535 2.536 25.387 1.00 80.06 202 ASP A O 1
ATOM 1598 N N . VAL A 1 203 ? -17.940 0.857 26.763 1.00 77.62 203 VAL A N 1
ATOM 1599 C CA . VAL A 1 203 ? -19.009 -0.076 26.367 1.00 77.62 203 VAL A CA 1
ATOM 1600 C C . VAL A 1 203 ? -20.345 0.333 26.992 1.00 77.62 203 VAL A C 1
ATOM 1602 O O . VAL A 1 203 ? -21.372 0.359 26.321 1.00 77.62 203 VAL A O 1
ATOM 1605 N N . GLU A 1 204 ? -20.340 0.666 28.285 1.00 75.00 204 GLU A N 1
ATOM 1606 C CA . GLU A 1 204 ? -21.560 0.936 29.063 1.00 75.00 204 GLU A CA 1
ATOM 1607 C C . GLU A 1 204 ? -22.231 2.277 28.703 1.00 75.00 204 GLU A C 1
ATOM 1609 O O . GLU A 1 204 ? -23.422 2.457 28.946 1.00 75.00 204 GLU A O 1
ATOM 1614 N N . LYS A 1 205 ? -21.498 3.216 28.091 1.00 73.12 205 LYS A N 1
ATOM 1615 C CA . LYS A 1 205 ? -21.989 4.567 27.765 1.00 73.12 205 LYS A CA 1
ATOM 1616 C C . LYS A 1 205 ? -23.065 4.628 26.677 1.00 73.12 205 LYS A C 1
ATOM 1618 O O . LYS A 1 205 ? -23.674 5.687 26.538 1.00 73.12 205 LYS A O 1
ATOM 1623 N N . ASN A 1 206 ? -23.285 3.584 25.871 1.00 70.31 206 ASN A N 1
ATOM 1624 C CA . ASN A 1 206 ? -24.219 3.699 24.747 1.00 70.31 206 ASN A CA 1
ATOM 1625 C C . ASN A 1 206 ? -24.979 2.393 24.408 1.00 70.31 206 ASN A C 1
ATOM 1627 O O . ASN A 1 206 ? -24.434 1.514 23.742 1.00 70.31 206 ASN A O 1
ATOM 1631 N N . PRO A 1 207 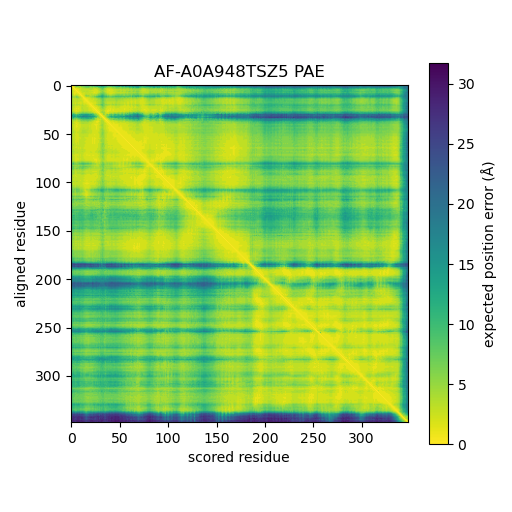? -26.266 2.280 24.786 1.00 72.44 207 PRO A N 1
ATOM 1632 C CA . PRO A 1 207 ? -27.114 1.137 24.434 1.00 72.44 207 PRO A CA 1
ATOM 1633 C C . PRO A 1 207 ? -27.387 0.979 22.926 1.00 72.44 207 PRO A C 1
ATOM 1635 O O . PRO A 1 207 ? -27.565 -0.142 22.452 1.00 72.44 207 PRO A O 1
ATOM 1638 N N . GLU A 1 208 ? -27.397 2.065 22.143 1.00 71.25 208 GLU A N 1
ATOM 1639 C CA . GLU A 1 208 ? -27.646 2.007 20.690 1.00 71.25 208 GLU A CA 1
ATOM 1640 C C . GLU A 1 208 ? -26.504 1.317 19.934 1.00 71.25 208 GLU A C 1
ATOM 1642 O O . GLU A 1 208 ? -26.725 0.685 18.898 1.00 71.25 208 GLU A O 1
ATOM 1647 N N . MET A 1 209 ? -25.284 1.382 20.470 1.00 79.50 209 MET A N 1
ATOM 1648 C CA . MET A 1 209 ? -24.136 0.634 19.961 1.00 79.50 209 MET A CA 1
ATOM 1649 C C . MET A 1 209 ? -24.380 -0.876 20.049 1.00 79.50 209 MET A C 1
ATOM 1651 O O . MET A 1 209 ? -24.115 -1.592 19.084 1.00 79.50 209 MET A O 1
ATOM 1655 N N . CYS A 1 210 ? -24.916 -1.368 21.171 1.00 77.75 210 CYS A N 1
ATOM 1656 C CA . CYS A 1 210 ? -25.242 -2.786 21.329 1.00 77.75 210 CYS A CA 1
ATOM 1657 C C . CYS A 1 210 ? -26.229 -3.250 20.251 1.00 77.75 210 CYS A C 1
ATOM 1659 O O . CYS A 1 210 ? -26.062 -4.340 19.707 1.00 77.75 210 CYS A O 1
ATOM 1661 N N . ASN A 1 211 ? -27.191 -2.399 19.877 1.00 82.19 211 ASN A N 1
ATOM 1662 C CA . ASN A 1 211 ? -28.139 -2.689 18.801 1.00 82.19 211 ASN A CA 1
ATOM 1663 C C . ASN A 1 211 ? -27.453 -2.759 17.428 1.00 82.19 211 ASN A C 1
ATOM 1665 O O . ASN A 1 211 ? -27.730 -3.676 16.655 1.00 82.19 211 ASN A O 1
ATOM 1669 N N . HIS A 1 212 ? -26.527 -1.843 17.129 1.00 82.81 212 HIS A N 1
ATOM 1670 C CA . HIS A 1 212 ? -25.781 -1.865 15.866 1.00 82.81 212 HIS A CA 1
ATOM 1671 C C . HIS A 1 212 ? -24.852 -3.076 15.764 1.00 82.81 212 HIS A C 1
ATOM 1673 O O . HIS A 1 212 ? -24.848 -3.750 14.737 1.00 82.81 212 HIS A O 1
ATOM 1679 N N . ILE A 1 213 ? -24.121 -3.407 16.833 1.00 86.25 213 ILE A N 1
ATOM 1680 C CA . ILE A 1 213 ? -23.284 -4.614 16.881 1.00 86.25 213 ILE A CA 1
ATOM 1681 C C . ILE A 1 213 ? -24.157 -5.869 16.740 1.00 86.25 213 ILE A C 1
ATOM 1683 O O . ILE A 1 213 ? -23.807 -6.780 15.993 1.00 86.25 213 ILE A O 1
ATOM 1687 N N . ALA A 1 214 ? -25.315 -5.919 17.406 1.00 86.31 214 ALA A N 1
ATOM 1688 C CA . ALA A 1 214 ? -26.258 -7.028 17.274 1.00 86.31 214 ALA A CA 1
ATOM 1689 C C . ALA A 1 214 ? -26.822 -7.159 15.849 1.00 86.31 214 ALA A C 1
ATOM 1691 O O . ALA A 1 214 ? -27.008 -8.275 15.369 1.00 86.31 214 ALA A O 1
ATOM 1692 N N . SER A 1 215 ? -27.062 -6.041 15.161 1.00 86.88 215 SER A N 1
ATOM 1693 C CA . SER A 1 215 ? -27.469 -6.037 13.754 1.00 86.88 215 SER A CA 1
ATOM 1694 C C . SER A 1 215 ? -26.344 -6.540 12.844 1.00 86.88 215 SER A C 1
ATOM 1696 O O . SER A 1 215 ? -26.556 -7.456 12.054 1.00 86.88 215 SER A O 1
ATOM 1698 N N . ALA A 1 216 ? -25.127 -6.018 13.016 1.00 88.00 216 ALA A N 1
ATOM 1699 C CA . ALA A 1 216 ? -23.958 -6.391 12.220 1.00 88.00 216 ALA A CA 1
ATOM 1700 C C . ALA A 1 216 ? -23.544 -7.864 12.414 1.00 88.00 216 ALA A C 1
ATOM 1702 O O . ALA A 1 216 ? -23.026 -8.489 11.493 1.00 88.00 216 ALA A O 1
ATOM 1703 N N . ARG A 1 217 ? -23.860 -8.470 13.568 1.00 91.56 217 ARG A N 1
ATOM 1704 C CA . ARG A 1 217 ? -23.691 -9.916 13.809 1.00 91.56 217 ARG A CA 1
ATOM 1705 C C . ARG A 1 217 ? -24.510 -10.818 12.881 1.00 91.56 217 ARG A C 1
ATOM 1707 O O . ARG A 1 217 ? -24.254 -12.015 12.828 1.00 91.56 217 ARG A O 1
ATOM 1714 N N . ARG A 1 218 ? -25.492 -10.276 12.151 1.00 88.38 218 ARG A N 1
ATOM 1715 C CA . ARG A 1 218 ? -26.247 -11.025 11.131 1.00 88.38 218 ARG A CA 1
ATOM 1716 C C . ARG A 1 218 ? -25.447 -11.237 9.846 1.00 88.38 218 ARG A C 1
ATOM 1718 O O . ARG A 1 218 ? -25.789 -12.121 9.071 1.00 88.38 218 ARG A O 1
ATOM 1725 N N . THR A 1 219 ? -24.420 -10.421 9.616 1.00 90.12 219 THR A N 1
ATOM 1726 C CA . THR A 1 219 ? -23.641 -10.378 8.369 1.00 90.12 219 THR A CA 1
ATOM 1727 C C . THR A 1 219 ? -22.132 -10.523 8.598 1.00 90.12 219 THR A C 1
ATOM 1729 O O . THR A 1 219 ? -21.372 -10.502 7.636 1.00 90.12 219 THR A O 1
ATOM 1732 N N . ALA A 1 220 ? -21.687 -10.682 9.849 1.00 93.31 220 ALA A N 1
ATOM 1733 C CA . ALA A 1 220 ? -20.296 -10.934 10.231 1.00 93.31 220 ALA A CA 1
ATOM 1734 C C . ALA A 1 220 ? -20.188 -11.622 11.602 1.00 93.31 220 ALA A C 1
ATOM 1736 O O . ALA A 1 220 ? -21.047 -11.464 12.471 1.00 93.31 220 ALA A O 1
ATOM 1737 N N . ASN A 1 221 ? -19.082 -12.328 11.836 1.00 95.25 221 ASN A N 1
ATOM 1738 C CA . ASN A 1 221 ? -18.740 -12.907 13.133 1.00 95.25 221 ASN A CA 1
ATOM 1739 C C . ASN A 1 221 ? -18.063 -11.842 14.009 1.00 95.25 221 ASN A C 1
ATOM 1741 O O . ASN A 1 221 ? -16.883 -11.553 13.827 1.00 95.25 221 ASN A O 1
ATOM 1745 N N . ILE A 1 222 ? -18.794 -11.241 14.955 1.00 95.88 222 ILE A N 1
ATOM 1746 C CA . ILE A 1 222 ? -18.278 -10.122 15.767 1.00 95.88 222 ILE A CA 1
ATOM 1747 C C . ILE A 1 222 ? -17.992 -10.537 17.212 1.00 95.88 222 ILE A C 1
ATOM 1749 O O . ILE A 1 222 ? -18.918 -10.765 18.008 1.00 95.88 222 ILE A O 1
ATOM 1753 N N . ASN A 1 223 ? -16.709 -10.497 17.569 1.00 95.00 223 ASN A N 1
ATOM 1754 C CA . ASN A 1 223 ? -16.199 -10.729 18.918 1.00 95.00 223 ASN A CA 1
ATOM 1755 C C . ASN A 1 223 ? -15.866 -9.396 19.592 1.00 95.00 223 ASN A C 1
ATOM 1757 O O . ASN A 1 223 ? -15.271 -8.520 18.973 1.00 95.00 223 ASN A O 1
ATOM 1761 N N . VAL A 1 224 ? -16.262 -9.223 20.855 1.00 93.56 224 VAL A N 1
ATOM 1762 C CA . VAL A 1 224 ? -16.039 -7.977 21.605 1.00 93.56 224 VAL A CA 1
ATOM 1763 C C . VAL A 1 224 ? -15.099 -8.246 22.772 1.00 93.56 224 VAL A C 1
ATOM 1765 O O . VAL A 1 224 ? -15.333 -9.156 23.563 1.00 93.56 224 VAL A O 1
ATOM 1768 N N . HIS A 1 225 ? -14.066 -7.421 22.893 1.00 94.56 225 HIS A N 1
ATOM 1769 C CA . HIS A 1 225 ? -13.018 -7.520 23.900 1.00 94.56 225 HIS A CA 1
ATOM 1770 C C . HIS A 1 225 ? -12.839 -6.178 24.613 1.00 94.56 225 HIS A C 1
ATOM 1772 O O . HIS A 1 225 ? -13.101 -5.113 24.051 1.00 94.56 225 HIS A O 1
ATOM 1778 N N . ILE A 1 226 ? -12.357 -6.224 25.853 1.00 93.62 226 ILE A N 1
ATOM 1779 C CA . ILE A 1 226 ? -11.955 -5.038 26.612 1.00 93.62 226 ILE A CA 1
ATOM 1780 C C . ILE A 1 226 ? -10.483 -5.210 26.955 1.00 93.62 226 ILE A C 1
ATOM 1782 O O . ILE A 1 226 ? -10.133 -6.093 27.734 1.00 93.62 226 ILE A O 1
ATOM 1786 N N . LEU A 1 227 ? -9.628 -4.370 26.378 1.00 93.94 227 LEU A N 1
ATOM 1787 C CA . LEU A 1 227 ? -8.180 -4.420 26.557 1.00 93.94 227 LEU A CA 1
ATOM 1788 C C . LEU A 1 227 ? -7.648 -3.025 26.868 1.00 93.94 227 LEU A C 1
ATOM 1790 O O . LEU A 1 227 ? -8.208 -2.017 26.451 1.00 93.94 227 LEU A O 1
ATOM 1794 N N . SER A 1 228 ? -6.552 -2.942 27.615 1.00 90.88 228 SER A N 1
ATOM 1795 C CA . SER A 1 228 ? -5.954 -1.658 27.974 1.00 90.88 228 SER A CA 1
ATOM 1796 C C . SER A 1 228 ? -4.442 -1.756 27.960 1.00 90.88 228 SER A C 1
ATOM 1798 O O . SER A 1 228 ? -3.871 -2.497 28.754 1.00 90.88 228 SER A O 1
ATOM 1800 N N . CYS A 1 229 ? -3.794 -0.946 27.124 1.00 89.38 229 CYS A N 1
ATOM 1801 C CA . CYS A 1 229 ? -2.332 -0.874 27.053 1.00 89.38 229 CYS A CA 1
ATOM 1802 C C . CYS A 1 229 ? -1.693 -0.382 28.352 1.00 89.38 229 CYS A C 1
ATOM 1804 O O . CYS A 1 229 ? -0.549 -0.710 28.631 1.00 89.38 229 CYS A O 1
ATOM 1806 N N . HIS A 1 230 ? -2.426 0.406 29.140 1.00 87.50 230 HIS A N 1
ATOM 1807 C CA . HIS A 1 230 ? -1.908 0.977 30.381 1.00 87.50 230 HIS A CA 1
ATOM 1808 C C . HIS A 1 230 ? -2.108 0.056 31.580 1.00 87.50 230 HIS A C 1
ATOM 1810 O O . HIS A 1 230 ? -1.271 0.032 32.472 1.00 87.50 230 HIS A O 1
ATOM 1816 N N . ARG A 1 231 ? -3.228 -0.678 31.623 1.00 88.44 231 ARG A N 1
ATOM 1817 C CA . ARG A 1 231 ? -3.547 -1.546 32.765 1.00 88.44 231 ARG A CA 1
ATOM 1818 C C . ARG A 1 231 ? -3.059 -2.976 32.562 1.00 88.44 231 ARG A C 1
ATOM 1820 O O . ARG A 1 231 ? -2.513 -3.562 33.486 1.00 88.44 231 ARG A O 1
ATOM 1827 N N . ASN A 1 232 ? -3.251 -3.525 31.362 1.00 89.06 232 ASN A N 1
ATOM 1828 C CA . ASN A 1 232 ? -3.072 -4.949 31.084 1.00 89.06 232 ASN A CA 1
ATOM 1829 C C . ASN A 1 232 ? -2.278 -5.162 29.772 1.00 89.06 232 ASN A C 1
ATOM 1831 O O . ASN A 1 232 ? -2.808 -5.769 28.838 1.00 89.06 232 ASN A O 1
ATOM 1835 N N . PRO A 1 233 ? -1.030 -4.663 29.658 1.00 91.25 233 PRO A N 1
ATOM 1836 C CA . PRO A 1 233 ? -0.252 -4.748 28.417 1.00 91.25 233 PRO A CA 1
ATOM 1837 C C . PRO A 1 233 ? 0.001 -6.190 27.952 1.00 91.25 233 PRO A C 1
ATOM 1839 O O . PRO A 1 233 ? -0.101 -6.463 26.759 1.00 91.25 233 PRO A O 1
ATOM 1842 N N . GLU A 1 234 ? 0.229 -7.130 28.873 1.00 93.50 234 GLU A N 1
ATOM 1843 C CA . GLU A 1 234 ? 0.435 -8.546 28.525 1.00 93.50 234 GLU A CA 1
ATOM 1844 C C . GLU A 1 234 ? -0.802 -9.177 27.872 1.00 93.50 234 GLU A C 1
ATOM 1846 O O . GLU A 1 234 ? -0.682 -9.944 26.926 1.00 93.50 234 GLU A O 1
ATOM 1851 N N . GLN A 1 235 ? -2.013 -8.788 28.290 1.00 94.88 235 GLN A N 1
ATOM 1852 C CA . GLN A 1 235 ? -3.242 -9.274 27.647 1.00 94.88 235 GLN A CA 1
ATOM 1853 C C . GLN A 1 235 ? -3.393 -8.739 26.221 1.00 94.88 235 GLN A C 1
ATOM 1855 O O . GLN A 1 235 ? -3.939 -9.433 25.369 1.00 94.88 235 GLN A O 1
ATOM 1860 N N . VAL A 1 236 ? -2.915 -7.517 25.947 1.00 94.94 236 VAL A N 1
ATOM 1861 C CA . VAL A 1 236 ? -2.892 -6.963 24.582 1.00 94.94 236 VAL A CA 1
ATOM 1862 C C . VAL A 1 236 ? -1.956 -7.784 23.700 1.00 94.94 236 VAL A C 1
ATOM 1864 O O . VAL A 1 236 ? -2.306 -8.088 22.562 1.00 94.94 236 VAL A O 1
ATOM 1867 N N . ARG A 1 237 ? -0.795 -8.173 24.237 1.00 94.88 237 ARG A N 1
ATOM 1868 C CA . ARG A 1 237 ? 0.169 -9.022 23.539 1.00 94.88 237 ARG A CA 1
ATOM 1869 C C . ARG A 1 237 ? -0.398 -10.413 23.255 1.00 94.88 237 ARG A C 1
ATOM 1871 O O . ARG A 1 237 ? -0.431 -10.799 22.093 1.00 94.88 237 ARG A O 1
ATOM 1878 N N . SER A 1 238 ? -0.902 -11.122 24.268 1.00 96.12 238 SER A N 1
ATOM 1879 C CA . SER A 1 238 ? -1.503 -12.452 24.069 1.00 96.12 238 SER A CA 1
ATOM 1880 C C . SER A 1 238 ? -2.673 -12.398 23.087 1.00 96.12 238 SER A C 1
ATOM 1882 O O . SER A 1 238 ? -2.802 -13.244 22.211 1.00 96.12 238 SER A O 1
ATOM 1884 N N . PHE A 1 239 ? -3.494 -11.346 23.157 1.00 97.06 239 PHE A N 1
ATOM 1885 C CA . PHE A 1 239 ? -4.549 -11.137 22.173 1.00 97.06 239 PHE A CA 1
ATOM 1886 C C . PHE A 1 239 ? -3.993 -10.979 20.750 1.00 97.06 239 PHE A C 1
ATOM 1888 O O . PHE A 1 239 ? -4.526 -11.590 19.832 1.00 97.06 239 PHE A O 1
ATOM 1895 N N . ALA A 1 240 ? -2.926 -10.203 20.545 1.00 95.69 240 ALA A N 1
ATOM 1896 C CA . ALA A 1 240 ? -2.302 -10.055 19.229 1.00 95.69 240 ALA A CA 1
ATOM 1897 C C . ALA A 1 240 ? -1.707 -11.373 18.703 1.00 95.69 240 ALA A C 1
ATOM 1899 O O . ALA A 1 240 ? -1.763 -11.632 17.499 1.00 95.69 240 ALA A O 1
ATOM 1900 N N . GLU A 1 241 ? -1.169 -12.213 19.586 1.00 94.50 241 GLU A N 1
ATOM 1901 C CA . GLU A 1 241 ? -0.635 -13.536 19.249 1.00 94.50 241 GLU A CA 1
ATOM 1902 C C . GLU A 1 241 ? -1.761 -14.484 18.785 1.00 94.50 241 GLU A C 1
ATOM 1904 O O . GLU A 1 241 ? -1.634 -15.099 17.725 1.00 94.50 241 GLU A O 1
ATOM 1909 N N . ASP A 1 242 ? -2.903 -14.495 19.481 1.00 95.38 242 ASP A N 1
ATOM 1910 C CA . ASP A 1 242 ? -3.946 -15.519 19.306 1.00 95.38 242 ASP A CA 1
ATOM 1911 C C . ASP A 1 242 ? -5.152 -15.100 18.442 1.00 95.38 242 ASP A C 1
ATOM 1913 O O . ASP A 1 242 ? -5.878 -15.953 17.927 1.00 95.38 242 ASP A O 1
ATOM 1917 N N . VAL A 1 243 ? -5.422 -13.798 18.277 1.00 95.75 243 VAL A N 1
ATOM 1918 C CA . VAL A 1 243 ? -6.683 -13.309 17.677 1.00 95.75 243 VAL A CA 1
ATOM 1919 C C . VAL A 1 243 ? -6.897 -13.851 16.268 1.00 95.75 243 VAL A C 1
ATOM 1921 O O . VAL A 1 243 ? -6.074 -13.609 15.409 1.00 95.75 243 VAL A O 1
ATOM 1924 N N . SER A 1 244 ? -8.009 -14.508 15.953 1.00 94.31 244 SER A N 1
ATOM 1925 C CA . SER A 1 244 ? -8.340 -14.851 14.561 1.00 94.31 244 SER A CA 1
ATOM 1926 C C . SER A 1 244 ? -9.428 -13.909 14.055 1.00 94.31 244 SER A C 1
ATOM 1928 O O . SER A 1 244 ? -10.579 -14.013 14.477 1.00 94.31 244 SER A O 1
ATOM 1930 N N . ALA A 1 245 ? -9.050 -12.937 13.223 1.00 95.06 245 ALA A N 1
ATOM 1931 C CA . ALA A 1 245 ? -9.960 -11.940 12.667 1.00 95.06 245 ALA A CA 1
ATOM 1932 C C . ALA A 1 245 ? -9.453 -11.417 11.315 1.00 95.06 245 ALA A C 1
ATOM 1934 O O . ALA A 1 245 ? -8.246 -11.326 11.096 1.00 95.06 245 ALA A O 1
ATOM 1935 N N . ASP A 1 246 ? -10.385 -11.022 10.450 1.00 92.50 246 ASP A N 1
ATOM 1936 C CA . ASP A 1 246 ? -10.120 -10.320 9.191 1.00 92.50 246 ASP A CA 1
ATOM 1937 C C . ASP A 1 246 ? -9.793 -8.839 9.421 1.00 92.50 246 ASP A C 1
ATOM 1939 O O . ASP A 1 246 ? -9.091 -8.230 8.620 1.00 92.50 246 ASP A O 1
ATOM 1943 N N . ALA A 1 247 ? -10.295 -8.248 10.511 1.00 95.62 247 ALA A N 1
ATOM 1944 C CA . ALA A 1 247 ? -9.967 -6.889 10.934 1.00 95.62 247 ALA A CA 1
ATOM 1945 C C . ALA A 1 247 ? -10.184 -6.698 12.438 1.00 95.62 247 ALA A C 1
ATOM 1947 O O . ALA A 1 247 ? -11.017 -7.370 13.059 1.00 95.62 247 ALA A O 1
ATOM 1948 N N . ILE A 1 248 ? -9.471 -5.728 13.012 1.00 97.50 248 ILE A N 1
ATOM 1949 C CA . ILE A 1 248 ? -9.647 -5.310 14.402 1.00 97.50 248 ILE A CA 1
ATOM 1950 C C . ILE A 1 248 ? -10.079 -3.851 14.456 1.00 97.50 248 ILE A C 1
ATOM 1952 O O . ILE A 1 248 ? -9.401 -2.979 13.923 1.00 97.50 248 ILE A O 1
ATOM 1956 N N . ILE A 1 249 ? -11.188 -3.573 15.136 1.00 97.06 249 ILE A N 1
ATOM 1957 C CA . ILE A 1 249 ? -11.691 -2.217 15.356 1.00 97.06 249 ILE A CA 1
ATOM 1958 C C . ILE A 1 249 ? -11.462 -1.850 16.817 1.00 97.06 249 ILE A C 1
ATOM 1960 O O . ILE A 1 249 ? -12.152 -2.334 17.714 1.00 97.06 249 ILE A O 1
ATOM 1964 N N . CYS A 1 250 ? -10.495 -0.977 17.059 1.00 96.38 250 CYS A N 1
ATOM 1965 C CA . CYS A 1 250 ? -10.221 -0.432 18.376 1.00 96.38 250 CYS A CA 1
ATOM 1966 C C . CYS A 1 250 ? -11.099 0.795 18.623 1.00 96.38 250 CYS A C 1
ATOM 1968 O O . CYS A 1 250 ? -11.168 1.693 17.783 1.00 96.38 250 CYS A O 1
ATOM 1970 N N . LEU A 1 251 ? -11.684 0.891 19.816 1.00 93.81 251 LEU A N 1
ATOM 1971 C CA . LEU A 1 251 ? -12.440 2.056 20.268 1.00 93.81 251 LEU A CA 1
ATOM 1972 C C . LEU A 1 251 ? -11.883 2.603 21.574 1.00 93.81 251 LEU A C 1
ATOM 1974 O O . LEU A 1 251 ? -11.607 1.857 22.518 1.00 93.81 251 LEU A O 1
ATOM 1978 N N . GLY A 1 252 ? -11.765 3.923 21.655 1.00 91.69 252 GLY A N 1
ATOM 1979 C CA . GLY A 1 252 ? -11.295 4.576 22.866 1.00 91.69 252 GLY A CA 1
ATOM 1980 C C . GLY A 1 252 ? -11.322 6.090 22.772 1.00 91.69 252 GLY A C 1
ATOM 1981 O O . GLY A 1 252 ? -11.582 6.671 21.724 1.00 91.69 252 GLY A O 1
ATOM 1982 N N . SER A 1 253 ? -11.081 6.728 23.909 1.00 89.50 253 SER A N 1
ATOM 1983 C CA . SER A 1 253 ? -11.100 8.181 24.077 1.00 89.50 253 SER A CA 1
ATOM 1984 C C . SER A 1 253 ? -9.800 8.657 24.736 1.00 89.50 253 SER A C 1
ATOM 1986 O O . SER A 1 253 ? -9.038 7.838 25.254 1.00 89.50 253 SER A O 1
ATOM 1988 N N . LYS A 1 254 ? -9.556 9.975 24.764 1.00 87.88 254 LYS A N 1
ATOM 1989 C CA . LYS A 1 254 ? -8.365 10.589 25.385 1.00 87.88 254 LYS A CA 1
ATOM 1990 C C . LYS A 1 254 ? -7.062 10.096 24.734 1.00 87.88 254 LYS A C 1
ATOM 1992 O O . LYS A 1 254 ? -6.975 10.076 23.514 1.00 87.88 254 LYS A O 1
ATOM 1997 N N . SER A 1 255 ? -6.052 9.731 25.531 1.00 84.25 255 SER A N 1
ATOM 1998 C CA . SER A 1 255 ? -4.807 9.125 25.043 1.00 84.25 255 SER A CA 1
ATOM 1999 C C . SER A 1 255 ? -5.101 7.727 24.502 1.00 84.25 255 SER A C 1
ATOM 2001 O O . SER A 1 255 ? -5.165 6.746 25.247 1.00 84.25 255 SER A O 1
ATOM 2003 N N . PHE A 1 256 ? -5.366 7.650 23.200 1.00 90.38 256 PHE A N 1
ATOM 2004 C CA . PHE A 1 256 ? -5.896 6.457 22.556 1.00 90.38 256 PHE A CA 1
ATOM 2005 C C . PHE A 1 256 ? -4.795 5.696 21.810 1.00 90.38 256 PHE A C 1
ATOM 2007 O O . PHE A 1 256 ? -4.816 5.551 20.592 1.00 90.38 256 PHE A O 1
ATOM 2014 N N . ALA A 1 257 ? -3.819 5.194 22.570 1.00 91.25 257 ALA A N 1
ATOM 2015 C CA . ALA A 1 257 ? -2.657 4.474 22.038 1.00 91.25 257 ALA A CA 1
ATOM 2016 C C . ALA A 1 257 ? -2.955 3.023 21.602 1.00 91.25 257 ALA A C 1
ATOM 2018 O O . ALA A 1 257 ? -2.156 2.413 20.892 1.00 91.25 257 ALA A O 1
ATOM 2019 N N . LEU A 1 258 ? -4.096 2.462 22.020 1.00 93.62 258 LEU A N 1
ATOM 2020 C CA . LEU A 1 258 ? -4.465 1.060 21.793 1.00 93.62 258 LEU A CA 1
ATOM 2021 C C . LEU A 1 258 ? -4.337 0.572 20.340 1.00 93.62 258 LEU A C 1
ATOM 2023 O O . LEU A 1 258 ? -3.696 -0.461 20.156 1.00 93.62 258 LEU A O 1
ATOM 2027 N N . PRO A 1 259 ? -4.891 1.251 19.315 1.00 95.00 259 PRO A N 1
ATOM 2028 C CA . PRO A 1 259 ? -4.761 0.785 17.937 1.00 95.00 259 PRO A CA 1
ATOM 2029 C C . PRO A 1 259 ? -3.298 0.689 17.492 1.00 95.00 259 PRO A C 1
ATOM 2031 O O . PRO A 1 259 ? -2.909 -0.335 16.944 1.00 95.00 259 PRO A O 1
ATOM 2034 N N . GLY A 1 260 ? -2.466 1.690 17.799 1.00 92.62 260 GLY A N 1
ATOM 2035 C CA . GLY A 1 260 ? -1.047 1.673 17.434 1.00 92.62 260 GLY A CA 1
ATOM 2036 C C . GLY A 1 260 ? -0.251 0.578 18.151 1.00 92.62 260 GLY A C 1
ATOM 2037 O O . GLY A 1 260 ? 0.544 -0.118 17.525 1.00 92.62 260 GLY A O 1
ATOM 2038 N N . VAL A 1 261 ? -0.493 0.380 19.453 1.00 93.38 261 VAL A N 1
ATOM 2039 C CA . VAL A 1 261 ? 0.164 -0.680 20.241 1.00 93.38 261 VAL A CA 1
ATOM 2040 C C . VAL A 1 261 ? -0.227 -2.067 19.739 1.00 93.38 261 VAL A C 1
ATOM 2042 O O . VAL A 1 261 ? 0.627 -2.941 19.605 1.00 93.38 261 VAL A O 1
ATOM 2045 N N . LEU A 1 262 ? -1.510 -2.282 19.454 1.00 94.50 262 LEU A N 1
ATOM 2046 C CA . LEU A 1 262 ? -1.992 -3.571 18.978 1.00 94.50 262 LEU A CA 1
ATOM 2047 C C . LEU A 1 262 ? -1.435 -3.908 17.591 1.00 94.50 262 LEU A C 1
ATOM 2049 O O . LEU A 1 262 ? -0.956 -5.015 17.366 1.00 94.50 262 LEU A O 1
ATOM 2053 N N . ASP A 1 263 ? -1.445 -2.935 16.689 1.00 92.75 263 ASP A N 1
ATOM 2054 C CA . ASP A 1 263 ? -0.872 -3.054 15.351 1.00 92.75 263 ASP A CA 1
ATOM 2055 C C . ASP A 1 263 ? 0.652 -3.303 15.396 1.00 92.75 263 ASP A C 1
ATOM 2057 O O . ASP A 1 263 ? 1.209 -4.086 14.625 1.00 92.75 263 ASP A O 1
ATOM 2061 N N . ALA A 1 264 ? 1.366 -2.701 16.356 1.00 90.56 264 ALA A N 1
ATOM 2062 C CA . ALA A 1 264 ? 2.771 -3.020 16.622 1.00 90.56 264 ALA A CA 1
ATOM 2063 C C . ALA A 1 264 ? 2.981 -4.492 17.026 1.00 90.56 264 ALA A C 1
ATOM 2065 O O . ALA A 1 264 ? 3.866 -5.148 16.473 1.00 90.56 264 ALA A O 1
ATOM 2066 N N . TRP A 1 265 ? 2.153 -5.027 17.927 1.00 93.12 265 TRP A N 1
ATOM 2067 C CA . TRP A 1 265 ? 2.240 -6.431 18.338 1.00 93.12 265 TRP A CA 1
ATOM 2068 C C . TRP A 1 265 ? 1.867 -7.406 17.221 1.00 93.12 265 TRP A C 1
ATOM 2070 O O . TRP A 1 265 ? 2.603 -8.362 16.995 1.00 93.12 265 TRP A O 1
ATOM 2080 N N . LEU A 1 266 ? 0.796 -7.144 16.467 1.00 90.94 266 LEU A N 1
ATOM 2081 C CA . LEU A 1 266 ? 0.426 -7.959 15.303 1.00 90.94 266 LEU A CA 1
ATOM 2082 C C . LEU A 1 266 ? 1.587 -8.068 14.312 1.00 90.94 266 LEU A C 1
ATOM 2084 O O . LEU A 1 266 ? 1.943 -9.165 13.881 1.00 90.94 266 LEU A O 1
ATOM 2088 N N . TYR A 1 267 ? 2.238 -6.943 14.024 1.00 86.06 267 TYR A N 1
ATOM 2089 C CA . TYR A 1 267 ? 3.412 -6.911 13.162 1.00 86.06 267 TYR A CA 1
ATOM 2090 C C . TYR A 1 267 ? 4.602 -7.699 13.731 1.00 86.06 267 TYR A C 1
ATOM 2092 O O . TYR A 1 267 ? 5.265 -8.437 12.997 1.00 86.06 267 TYR A O 1
ATOM 2100 N N . ALA A 1 268 ? 4.873 -7.587 15.037 1.00 86.75 268 ALA A N 1
ATOM 2101 C CA . ALA A 1 268 ? 5.915 -8.372 15.702 1.00 86.75 268 ALA A CA 1
ATOM 2102 C C . ALA A 1 268 ? 5.655 -9.884 15.563 1.00 86.75 268 ALA A C 1
ATOM 2104 O O . ALA A 1 268 ? 6.578 -10.646 15.280 1.00 86.75 268 ALA A O 1
ATOM 2105 N N . CYS A 1 269 ? 4.387 -10.291 15.630 1.00 86.44 269 CYS A N 1
ATOM 2106 C CA . CYS A 1 269 ? 3.924 -11.662 15.425 1.00 86.44 269 CYS A CA 1
ATOM 2107 C C . CYS A 1 269 ? 3.812 -12.073 13.938 1.00 86.44 269 CYS A C 1
ATOM 2109 O O . CYS A 1 269 ? 3.259 -13.128 13.635 1.00 86.44 269 CYS A O 1
ATOM 2111 N N . CYS A 1 270 ? 4.316 -11.263 12.994 1.00 82.50 270 CYS A N 1
ATOM 2112 C CA . CYS A 1 270 ? 4.226 -11.493 11.543 1.00 82.50 270 CYS A CA 1
ATOM 2113 C C . CYS A 1 270 ? 2.784 -11.562 11.001 1.00 82.50 270 CYS A C 1
ATOM 2115 O O . CYS A 1 270 ? 2.540 -12.207 9.975 1.00 82.50 270 CYS A O 1
ATOM 2117 N N . ARG A 1 271 ? 1.826 -10.908 11.661 1.00 83.62 271 ARG A N 1
ATOM 2118 C CA . ARG A 1 271 ? 0.399 -10.933 11.317 1.00 83.62 271 ARG A CA 1
ATOM 2119 C C . ARG A 1 271 ? 0.002 -9.630 10.631 1.00 83.62 271 ARG A C 1
ATOM 2121 O O . ARG A 1 271 ? 0.357 -8.551 11.091 1.00 83.62 271 ARG A O 1
ATOM 2128 N N . SER A 1 272 ? -0.759 -9.737 9.547 1.00 81.50 272 SER A N 1
ATOM 2129 C CA . SER A 1 272 ? -1.188 -8.598 8.719 1.00 81.50 272 SER A CA 1
ATOM 2130 C C . SER A 1 272 ? -2.684 -8.326 8.880 1.00 81.50 272 SER A C 1
ATOM 2132 O O . SER A 1 272 ? -3.397 -8.172 7.893 1.00 81.50 272 SER A O 1
ATOM 2134 N N . ILE A 1 273 ? -3.173 -8.336 10.123 1.00 90.50 273 ILE A N 1
ATOM 2135 C CA . ILE A 1 273 ? -4.579 -8.035 10.405 1.00 90.50 273 ILE A CA 1
ATOM 2136 C C . ILE A 1 273 ? -4.725 -6.508 10.465 1.00 90.50 273 ILE A C 1
ATOM 2138 O O . ILE A 1 273 ? -4.060 -5.886 11.293 1.00 90.50 273 ILE A O 1
ATOM 2142 N N . PRO A 1 274 ? -5.561 -5.886 9.617 1.00 92.62 274 PRO A N 1
ATOM 2143 C CA . PRO A 1 274 ? -5.748 -4.445 9.632 1.00 92.62 274 PRO A CA 1
ATOM 2144 C C . PRO A 1 274 ? -6.359 -3.994 10.960 1.00 92.62 274 PRO A C 1
ATOM 2146 O O . PRO A 1 274 ? -7.383 -4.520 11.409 1.00 92.62 274 PRO A O 1
ATOM 2149 N N . VAL A 1 275 ? -5.737 -2.985 11.569 1.00 95.50 275 VAL A N 1
ATOM 2150 C CA . VAL A 1 275 ? -6.237 -2.334 12.781 1.00 95.50 275 VAL A CA 1
ATOM 2151 C C . VAL A 1 275 ? -6.858 -0.997 12.410 1.00 95.50 275 VAL A C 1
ATOM 2153 O O . VAL A 1 275 ? -6.236 -0.178 11.742 1.00 95.50 275 VAL A O 1
ATOM 2156 N N . ILE A 1 276 ? -8.084 -0.769 12.866 1.00 96.44 276 ILE A N 1
ATOM 2157 C CA . ILE A 1 276 ? -8.867 0.444 12.643 1.00 96.44 276 ILE A CA 1
ATOM 2158 C C . ILE A 1 276 ? -9.018 1.161 13.982 1.00 96.44 276 ILE A C 1
ATOM 2160 O O . ILE A 1 276 ? -9.436 0.561 14.973 1.00 96.44 276 ILE A O 1
ATOM 2164 N N . GLY A 1 277 ? -8.688 2.449 14.028 1.00 95.00 277 GLY A N 1
ATOM 2165 C CA . GLY A 1 277 ? -8.878 3.283 15.214 1.00 95.00 277 GLY A CA 1
ATOM 2166 C C . GLY A 1 277 ? -10.155 4.113 15.116 1.00 95.00 277 GLY A C 1
ATOM 2167 O O . GLY A 1 277 ? -10.278 4.936 14.212 1.00 95.00 277 GLY A O 1
ATOM 2168 N N . VAL A 1 278 ? -11.077 3.943 16.069 1.00 95.56 278 VAL A N 1
ATOM 2169 C CA . VAL A 1 278 ? -12.286 4.768 16.211 1.00 95.56 278 VAL A CA 1
ATOM 2170 C C . VAL A 1 278 ? -12.178 5.639 17.463 1.00 95.56 278 VAL A C 1
ATOM 2172 O O . VAL A 1 278 ? -12.294 5.159 18.594 1.00 95.56 278 VAL A O 1
ATOM 2175 N N . ALA A 1 279 ? -11.963 6.936 17.261 1.00 95.00 279 ALA A N 1
ATOM 2176 C CA . ALA A 1 279 ? -11.870 7.924 18.326 1.00 95.00 279 ALA A CA 1
ATOM 2177 C C . ALA A 1 279 ? -13.258 8.254 18.897 1.00 95.00 279 ALA A C 1
ATOM 2179 O O . ALA A 1 279 ? -14.157 8.696 18.180 1.00 95.00 279 ALA A O 1
ATOM 2180 N N . LEU A 1 280 ? -13.432 8.071 20.204 1.00 92.31 280 LEU A N 1
ATOM 2181 C CA . LEU A 1 280 ? -14.668 8.329 20.934 1.00 92.31 280 LEU A CA 1
ATOM 2182 C C . LEU A 1 280 ? -14.599 9.627 21.741 1.00 92.31 280 LEU A C 1
ATOM 2184 O O . LEU A 1 280 ? -13.575 9.976 22.329 1.00 92.31 280 LEU A O 1
ATOM 2188 N N . GLY A 1 281 ? -15.737 10.307 21.825 1.00 89.31 281 GLY A N 1
ATOM 2189 C CA . GLY A 1 281 ? -15.924 11.515 22.620 1.00 89.31 281 GLY A CA 1
ATOM 2190 C C . GLY A 1 281 ? -17.055 12.376 22.069 1.00 89.31 281 GLY A C 1
ATOM 2191 O O . GLY A 1 281 ? -17.554 12.139 20.965 1.00 89.31 281 GLY A O 1
ATOM 2192 N N . GLU A 1 282 ? -17.452 13.377 22.849 1.00 88.9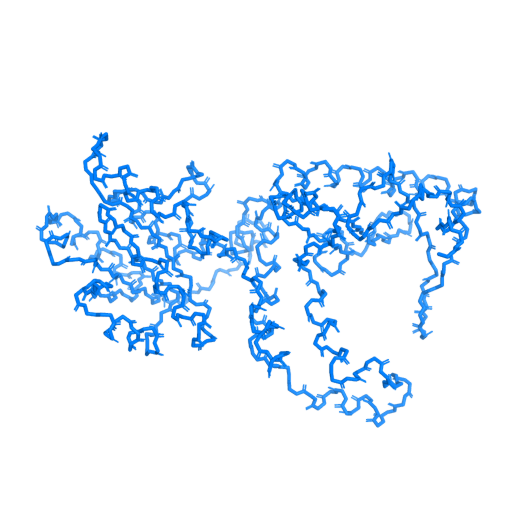4 282 GLU A N 1
ATOM 2193 C CA . GLU A 1 282 ? -18.462 14.341 22.420 1.00 88.94 282 GLU A CA 1
ATOM 2194 C C . GLU A 1 282 ? -17.908 15.266 21.324 1.00 88.94 282 GLU A C 1
ATOM 2196 O O . GLU A 1 282 ? -16.706 15.575 21.335 1.00 88.94 282 GLU A O 1
ATOM 2201 N N . PRO A 1 283 ? -18.750 15.727 20.380 1.00 89.19 283 PRO A N 1
ATOM 2202 C CA . PRO A 1 283 ? -18.348 16.702 19.371 1.00 89.19 283 PRO A CA 1
ATOM 2203 C C . PRO A 1 283 ? -17.696 17.935 20.003 1.00 89.19 283 PRO A C 1
ATOM 2205 O O . PRO A 1 283 ? -18.240 18.523 20.933 1.00 89.19 283 PRO A O 1
ATOM 2208 N N . GLY A 1 284 ? -16.520 18.318 19.504 1.00 89.12 284 GLY A N 1
ATOM 2209 C CA . GLY A 1 284 ? -15.771 19.474 20.010 1.00 89.12 284 GLY A CA 1
ATOM 2210 C C . GLY A 1 284 ? -15.077 19.266 21.361 1.00 89.12 284 GLY A C 1
ATOM 2211 O O . GLY A 1 284 ? -14.428 20.188 21.844 1.00 89.12 284 GLY A O 1
ATOM 2212 N N . SER A 1 285 ? -15.170 18.081 21.974 1.00 93.06 285 SER A N 1
ATOM 2213 C CA . SER A 1 285 ? -14.486 17.814 23.243 1.00 93.06 285 SER A CA 1
ATOM 2214 C C . SER A 1 285 ? -12.977 17.619 23.068 1.00 93.06 285 SER A C 1
ATOM 2216 O O . SER A 1 285 ? -12.520 16.981 22.116 1.00 93.06 285 SER A O 1
ATOM 2218 N N . GLU A 1 286 ? -12.200 18.069 24.058 1.00 93.31 286 GLU A N 1
ATOM 2219 C CA . GLU A 1 286 ? -10.753 17.809 24.134 1.00 93.31 286 GLU A CA 1
ATOM 2220 C C . GLU A 1 286 ? -10.440 16.307 24.124 1.00 93.31 286 GLU A C 1
ATOM 2222 O O . GLU A 1 286 ? -9.463 15.866 23.526 1.00 93.31 286 GLU A O 1
ATOM 2227 N N . SER A 1 287 ? -11.308 15.497 24.739 1.00 90.75 287 SER A N 1
ATOM 2228 C CA . SER A 1 287 ? -11.173 14.039 24.765 1.00 90.75 287 SER A CA 1
ATOM 2229 C C . SER A 1 287 ? -11.240 13.414 23.370 1.00 90.75 287 SER A C 1
ATOM 2231 O O . SER A 1 287 ? -10.500 12.467 23.099 1.00 90.75 287 SER A O 1
ATOM 2233 N N . LEU A 1 288 ? -12.130 13.911 22.501 1.00 93.94 288 LEU A N 1
ATOM 2234 C CA . LEU A 1 288 ? -12.228 13.453 21.116 1.00 93.94 288 LEU A CA 1
ATOM 2235 C C . LEU A 1 288 ? -11.017 13.932 20.311 1.00 93.94 288 LEU A C 1
ATOM 2237 O O . LEU A 1 288 ? -10.414 13.138 19.593 1.00 93.94 288 LEU A O 1
ATOM 2241 N N . ALA A 1 289 ? -10.634 15.203 20.469 1.00 94.12 289 ALA A N 1
ATOM 2242 C CA . ALA A 1 289 ? -9.473 15.774 19.791 1.00 94.12 289 ALA A CA 1
ATOM 2243 C C . ALA A 1 289 ? -8.181 15.009 20.125 1.00 94.12 289 ALA A C 1
ATOM 2245 O O . ALA A 1 289 ? -7.445 14.627 19.217 1.00 94.12 289 ALA A O 1
ATOM 2246 N N . ALA A 1 290 ? -7.952 14.697 21.405 1.00 93.88 290 ALA A N 1
ATOM 2247 C CA . ALA A 1 290 ? -6.808 13.907 21.853 1.00 93.88 290 ALA A CA 1
ATOM 2248 C C . ALA A 1 290 ? -6.796 12.493 21.245 1.00 93.88 290 ALA A C 1
ATOM 2250 O O . ALA A 1 290 ? -5.743 12.015 20.818 1.00 93.88 290 ALA A O 1
ATOM 2251 N N . ALA A 1 291 ? -7.957 11.838 21.152 1.00 93.62 291 ALA A N 1
ATOM 2252 C CA . ALA A 1 291 ? -8.062 10.498 20.576 1.00 93.62 291 ALA A CA 1
ATOM 2253 C C . ALA A 1 291 ? -7.818 10.497 19.061 1.00 93.62 291 ALA A C 1
ATOM 2255 O O . ALA A 1 291 ? -7.107 9.634 18.551 1.00 93.62 291 ALA A O 1
ATOM 2256 N N . VAL A 1 292 ? -8.358 11.488 18.345 1.00 94.81 292 VAL A N 1
ATOM 2257 C CA . VAL A 1 292 ? -8.095 11.689 16.912 1.00 94.81 292 VAL A CA 1
ATOM 2258 C C . VAL A 1 292 ? -6.607 11.934 16.673 1.00 94.81 292 VAL A C 1
ATOM 2260 O O . VAL A 1 292 ? -6.018 11.304 15.795 1.00 94.81 292 VAL A O 1
ATOM 2263 N N . GLN A 1 293 ? -5.985 12.808 17.467 1.00 94.12 293 GLN A N 1
ATOM 2264 C CA . GLN A 1 293 ? -4.565 13.116 17.330 1.00 94.12 293 GLN A CA 1
ATOM 2265 C C . GLN A 1 293 ? -3.685 11.893 17.613 1.00 94.12 293 GLN A C 1
ATOM 2267 O O . GLN A 1 293 ? -2.780 11.607 16.835 1.00 94.12 293 GLN A O 1
ATOM 2272 N N . SER A 1 294 ? -4.032 11.107 18.640 1.00 93.00 294 SER A N 1
ATOM 2273 C CA . SER A 1 294 ? -3.340 9.854 18.981 1.00 93.00 294 SER A CA 1
ATOM 2274 C C . SER A 1 294 ? -3.294 8.860 17.817 1.00 93.00 294 SER A C 1
ATOM 2276 O O . SER A 1 294 ? -2.330 8.115 17.707 1.00 93.00 294 SER A O 1
ATOM 2278 N N . ILE A 1 295 ? -4.318 8.835 16.954 1.00 92.69 295 ILE A N 1
ATOM 2279 C CA . ILE A 1 295 ? -4.340 7.973 15.761 1.00 92.69 295 ILE A CA 1
ATOM 2280 C C . ILE A 1 295 ? -3.508 8.591 14.628 1.00 92.69 295 ILE A C 1
ATOM 2282 O O . ILE A 1 295 ? -2.729 7.891 13.986 1.00 92.69 295 ILE A O 1
ATOM 2286 N N . LYS A 1 296 ? -3.659 9.898 14.378 1.00 90.56 296 LYS A N 1
ATOM 2287 C CA . LYS A 1 296 ? -2.990 10.595 13.263 1.00 90.56 296 LYS A CA 1
ATOM 2288 C C . LYS A 1 296 ? -1.477 10.654 13.389 1.00 90.56 296 LYS A C 1
ATOM 2290 O O . LYS A 1 296 ? -0.783 10.592 12.376 1.00 90.56 296 LYS A O 1
ATOM 2295 N N . GLU A 1 297 ? -0.993 10.853 14.611 1.00 89.31 297 GLU A N 1
ATOM 2296 C CA . GLU A 1 297 ? 0.425 11.063 14.906 1.00 89.31 297 GLU A CA 1
ATOM 2297 C C . GLU A 1 297 ? 1.200 9.753 15.076 1.00 89.31 297 GLU A C 1
ATOM 2299 O O . GLU A 1 297 ? 2.389 9.783 15.394 1.00 89.31 297 GLU A O 1
ATOM 2304 N N . LEU A 1 298 ? 0.565 8.597 14.846 1.00 87.50 298 LEU A N 1
ATOM 2305 C CA . LEU A 1 298 ? 1.281 7.328 14.844 1.00 87.50 298 LEU A CA 1
ATOM 2306 C C . LEU A 1 298 ? 2.383 7.353 13.771 1.00 87.50 298 LEU A C 1
ATOM 2308 O O . LEU A 1 298 ? 2.080 7.587 12.595 1.00 87.50 298 LEU A O 1
ATOM 2312 N N . PRO A 1 299 ? 3.649 7.079 14.138 1.00 80.94 299 PRO A N 1
ATOM 2313 C CA . PRO A 1 299 ? 4.745 7.037 13.180 1.00 80.94 299 PRO A CA 1
ATOM 2314 C C . PRO A 1 299 ? 4.448 6.059 12.042 1.00 80.94 299 PRO A C 1
ATOM 2316 O O . PRO A 1 299 ? 4.109 4.901 12.280 1.00 80.94 299 PRO A O 1
ATOM 2319 N N . GLY A 1 300 ? 4.547 6.536 10.801 1.00 77.50 300 GLY A N 1
ATOM 2320 C CA . GLY A 1 300 ? 4.250 5.736 9.611 1.00 77.50 300 GLY A CA 1
ATOM 2321 C C . GLY A 1 300 ? 2.762 5.461 9.359 1.00 77.50 300 GLY A C 1
ATOM 2322 O O . GLY A 1 300 ? 2.469 4.775 8.389 1.00 77.50 300 GLY A O 1
ATOM 2323 N N . GLN A 1 301 ? 1.846 5.997 10.178 1.00 83.62 301 GLN A N 1
ATOM 2324 C CA . GLN A 1 301 ? 0.384 5.850 10.065 1.00 83.62 301 GLN A CA 1
ATOM 2325 C C . GLN A 1 301 ? -0.079 4.424 9.712 1.00 83.62 301 GLN A C 1
ATOM 2327 O O . GLN A 1 301 ? -0.702 4.206 8.674 1.00 83.62 301 GLN A O 1
ATOM 2332 N N . PRO A 1 302 ? 0.232 3.427 10.555 1.00 84.38 302 PRO A N 1
ATOM 2333 C CA . PRO A 1 302 ? 0.013 2.032 10.196 1.00 84.38 302 PRO A CA 1
ATOM 2334 C C . PRO A 1 302 ? -1.430 1.555 10.472 1.00 84.38 302 PRO A C 1
ATOM 2336 O O . PRO A 1 302 ? -1.848 0.506 9.990 1.00 84.38 302 PRO A O 1
ATOM 2339 N N . VAL A 1 303 ? -2.215 2.361 11.194 1.00 91.12 303 VAL A N 1
ATOM 2340 C CA . VAL A 1 303 ? -3.633 2.129 11.496 1.00 91.12 303 VAL A CA 1
ATOM 2341 C C . VAL A 1 303 ? -4.505 2.669 10.361 1.00 91.12 303 VAL A C 1
ATOM 2343 O O . VAL A 1 303 ? -4.281 3.772 9.868 1.00 91.12 303 VAL A O 1
ATOM 2346 N N . VAL A 1 304 ? -5.544 1.922 9.989 1.00 92.88 304 VAL A N 1
ATOM 2347 C CA . VAL A 1 304 ? -6.493 2.301 8.935 1.00 92.88 304 VAL A CA 1
ATOM 2348 C C . VAL A 1 304 ? -7.370 3.473 9.389 1.00 92.88 304 VAL A C 1
ATOM 2350 O O . VAL A 1 304 ? -8.039 3.407 10.427 1.00 92.88 304 VAL A O 1
ATOM 2353 N N . MET A 1 305 ? -7.395 4.536 8.583 1.00 91.31 305 MET A N 1
ATOM 2354 C CA . MET A 1 305 ? -8.222 5.731 8.783 1.00 91.31 305 MET A CA 1
ATOM 2355 C C . MET A 1 305 ? -9.424 5.758 7.825 1.00 91.31 305 MET A C 1
ATOM 2357 O O . MET A 1 305 ? -9.518 4.967 6.885 1.00 91.31 305 MET A O 1
ATOM 2361 N N . ASP A 1 306 ? -10.365 6.674 8.062 1.00 90.75 306 ASP A N 1
ATOM 2362 C CA . ASP A 1 306 ? -11.520 6.915 7.190 1.00 90.75 306 ASP A CA 1
ATOM 2363 C C . ASP A 1 306 ? -11.113 7.822 6.018 1.00 90.75 306 ASP A C 1
ATOM 2365 O O . ASP A 1 306 ? -11.598 8.945 5.852 1.00 90.75 306 ASP A O 1
ATOM 2369 N N . GLU A 1 307 ? -10.130 7.350 5.246 1.00 86.00 307 GLU A N 1
ATOM 2370 C CA . GLU A 1 307 ? -9.500 8.114 4.165 1.00 86.00 307 GLU A CA 1
ATOM 2371 C C . GLU A 1 307 ? -10.423 8.305 2.964 1.00 86.00 307 GLU A C 1
ATOM 2373 O O . GLU A 1 307 ? -10.278 9.279 2.233 1.00 86.00 307 GLU A O 1
ATOM 2378 N N . ILE A 1 308 ? -11.390 7.403 2.785 1.00 82.62 308 ILE A N 1
ATOM 2379 C CA . ILE A 1 308 ? -12.330 7.456 1.666 1.00 82.62 308 ILE A CA 1
ATOM 2380 C C . ILE A 1 308 ? -13.418 8.510 1.910 1.00 82.62 308 ILE A C 1
ATOM 2382 O O . ILE A 1 308 ? -13.694 9.285 0.999 1.00 82.62 308 ILE A O 1
ATOM 2386 N N . ASP A 1 309 ? -14.020 8.575 3.107 1.00 85.25 309 ASP A N 1
ATOM 2387 C CA . ASP A 1 309 ? -15.147 9.494 3.336 1.00 85.25 309 ASP A CA 1
ATOM 2388 C C . ASP A 1 309 ? -14.709 10.846 3.908 1.00 85.25 309 ASP A C 1
ATOM 2390 O O . ASP A 1 309 ? -15.331 11.870 3.625 1.00 85.25 309 ASP A O 1
ATOM 2394 N N . THR A 1 310 ? -13.671 10.869 4.752 1.00 87.12 310 THR A N 1
ATOM 2395 C CA . THR A 1 310 ? -13.335 12.075 5.534 1.00 87.12 310 THR A CA 1
ATOM 2396 C C . THR A 1 310 ? -11.871 12.498 5.467 1.00 87.12 310 THR A C 1
ATOM 2398 O O . THR A 1 310 ? -11.568 13.648 5.783 1.00 87.12 310 THR A O 1
ATOM 2401 N N . GLY A 1 311 ? -10.946 11.606 5.102 1.00 86.50 311 GLY A N 1
ATOM 2402 C CA . GLY A 1 311 ? -9.507 11.870 5.222 1.00 86.50 311 GLY A CA 1
ATOM 2403 C C . GLY A 1 311 ? -9.022 11.942 6.677 1.00 86.50 311 GLY A C 1
ATOM 2404 O O . GLY A 1 311 ? -7.960 12.501 6.944 1.00 86.50 311 GLY A O 1
ATOM 2405 N N . GLN A 1 312 ? -9.820 11.469 7.638 1.00 90.88 312 GLN A N 1
ATOM 2406 C CA . GLN A 1 312 ? -9.571 11.583 9.077 1.00 90.88 312 GLN A CA 1
ATOM 2407 C C . GLN A 1 312 ? -9.699 10.211 9.750 1.00 90.88 312 GLN A C 1
ATOM 2409 O O . GLN A 1 312 ? -10.298 9.300 9.184 1.00 90.88 312 GLN A O 1
ATOM 2414 N N . PRO A 1 313 ? -9.193 10.026 10.982 1.00 94.19 313 PRO A N 1
ATOM 2415 C CA . PRO A 1 313 ? -9.547 8.854 11.773 1.00 94.19 313 PRO A CA 1
ATOM 2416 C C . PRO A 1 313 ? -11.064 8.706 11.913 1.00 94.19 313 PRO A C 1
ATOM 2418 O O . PRO A 1 313 ? -11.781 9.711 12.013 1.00 94.19 313 PRO A O 1
ATOM 2421 N N . TYR A 1 314 ? -11.538 7.459 11.987 1.00 95.62 314 TYR A N 1
ATOM 2422 C CA . TYR A 1 314 ? -12.935 7.178 12.298 1.00 95.62 314 TYR A CA 1
ATOM 2423 C C . TYR A 1 314 ? -13.283 7.809 13.642 1.00 95.62 314 TYR A C 1
ATOM 2425 O O . TYR A 1 314 ? -12.531 7.724 14.614 1.00 95.62 314 TYR A O 1
ATOM 2433 N N . GLN A 1 315 ? -14.435 8.462 13.695 1.00 94.62 315 GLN A N 1
ATOM 2434 C CA . GLN A 1 315 ? -14.848 9.242 14.851 1.00 94.62 315 GLN A CA 1
ATOM 2435 C C . GLN A 1 315 ? -16.251 8.858 15.269 1.00 94.62 315 GLN A C 1
ATOM 2437 O O . GLN A 1 315 ? -17.158 8.755 14.439 1.00 94.62 315 GLN A O 1
ATOM 2442 N N . ARG A 1 316 ? -16.434 8.746 16.585 1.00 91.56 316 ARG A N 1
ATOM 2443 C CA . ARG A 1 316 ? -17.716 8.493 17.237 1.00 91.56 316 ARG A CA 1
ATOM 2444 C C . ARG A 1 316 ? -18.340 7.175 16.755 1.00 91.56 316 ARG A C 1
ATOM 2446 O O . ARG A 1 316 ? -17.726 6.359 16.071 1.00 91.56 316 ARG A O 1
ATOM 2453 N N . TRP A 1 317 ? -19.600 6.971 17.115 1.00 88.81 317 TRP A N 1
ATOM 2454 C CA . TRP A 1 317 ? -20.342 5.758 16.778 1.00 88.81 317 TRP A CA 1
ATOM 2455 C C . TRP A 1 317 ? -20.648 5.631 15.288 1.00 88.81 317 TRP A C 1
ATOM 2457 O O . TRP A 1 317 ? -20.618 4.527 14.757 1.00 88.81 317 TRP A O 1
ATOM 2467 N N . SER A 1 318 ? -20.856 6.748 14.585 1.00 90.31 318 SER A N 1
ATOM 2468 C CA . SER A 1 318 ? -21.006 6.713 13.128 1.00 90.31 318 SER A CA 1
ATOM 2469 C C . SER A 1 318 ? -19.732 6.216 12.439 1.00 90.31 318 SER A C 1
ATOM 2471 O O . SER A 1 318 ? -19.826 5.508 11.442 1.00 90.31 318 SER A O 1
ATOM 2473 N N . GLY A 1 319 ? -18.551 6.518 12.993 1.00 92.81 319 GLY A N 1
ATOM 2474 C CA . GLY A 1 319 ? -17.280 5.953 12.547 1.00 92.81 319 GLY A CA 1
ATOM 2475 C C . GLY A 1 319 ? -17.200 4.437 12.737 1.00 92.81 319 GLY A C 1
ATOM 2476 O O . GLY A 1 319 ? -16.775 3.745 11.820 1.00 92.81 319 GLY A O 1
ATOM 2477 N N . LEU A 1 320 ? -17.672 3.901 13.871 1.00 93.12 320 LEU A N 1
ATOM 2478 C CA . LEU A 1 320 ? -17.758 2.446 14.079 1.00 93.12 320 LEU A CA 1
ATOM 2479 C C . LEU A 1 320 ? -18.661 1.775 13.036 1.00 93.12 320 LEU A C 1
ATOM 2481 O O . LEU A 1 320 ? -18.282 0.752 12.477 1.00 93.12 320 LEU A O 1
ATOM 2485 N N . VAL A 1 321 ? -19.841 2.344 12.768 1.00 92.12 321 VAL A N 1
ATOM 2486 C CA . VAL A 1 321 ? -20.781 1.788 11.780 1.00 92.12 321 VAL A CA 1
ATOM 2487 C C . VAL A 1 321 ? -20.148 1.750 10.389 1.00 92.12 321 VAL A C 1
ATOM 2489 O O . VAL A 1 321 ? -20.192 0.709 9.741 1.00 92.12 321 VAL A O 1
ATOM 2492 N N . ARG A 1 322 ? -19.490 2.838 9.962 1.00 92.69 322 ARG A N 1
ATOM 2493 C CA . ARG A 1 322 ? -18.768 2.869 8.678 1.00 92.69 322 ARG A CA 1
ATOM 2494 C C . ARG A 1 322 ? -17.611 1.871 8.633 1.00 92.69 322 ARG A C 1
ATOM 2496 O O . ARG A 1 322 ? -17.445 1.183 7.633 1.00 92.69 322 ARG A O 1
ATOM 2503 N N . ALA A 1 323 ? -16.831 1.761 9.709 1.00 94.38 323 ALA A N 1
ATOM 2504 C CA . ALA A 1 323 ? -15.739 0.794 9.789 1.00 94.38 323 ALA A CA 1
ATOM 2505 C C . ALA A 1 323 ? -16.250 -0.652 9.669 1.00 94.38 323 ALA A C 1
ATOM 2507 O O . ALA A 1 323 ? -15.681 -1.438 8.918 1.00 94.38 323 ALA A O 1
ATOM 2508 N N . LEU A 1 324 ? -17.341 -0.994 10.364 1.00 93.75 324 LEU A N 1
ATOM 2509 C CA . LEU A 1 324 ? -17.971 -2.312 10.266 1.00 93.75 324 LEU A CA 1
ATOM 2510 C C . LEU A 1 324 ? -18.446 -2.606 8.844 1.00 93.75 324 LEU A C 1
ATOM 2512 O O . LEU A 1 324 ? -18.122 -3.662 8.311 1.00 93.75 324 LEU A O 1
ATOM 2516 N N . ASP A 1 325 ? -19.173 -1.672 8.233 1.00 91.06 325 ASP A N 1
ATOM 2517 C CA . ASP A 1 325 ? -19.705 -1.828 6.879 1.00 91.06 325 ASP A CA 1
ATOM 2518 C C . ASP A 1 325 ? -18.590 -2.067 5.852 1.00 91.06 325 ASP A C 1
ATOM 2520 O O . ASP A 1 325 ? -18.654 -3.018 5.074 1.00 91.06 325 ASP A O 1
ATOM 2524 N N . ARG A 1 326 ? -17.497 -1.297 5.925 1.00 91.12 326 ARG A N 1
ATOM 2525 C CA . ARG A 1 326 ? -16.316 -1.480 5.064 1.00 91.12 326 ARG A CA 1
ATOM 2526 C C . ARG A 1 326 ? -15.650 -2.835 5.244 1.00 91.12 326 ARG A C 1
ATOM 2528 O O . ARG A 1 326 ? -15.251 -3.450 4.262 1.00 91.12 326 ARG A O 1
ATOM 2535 N N . VAL A 1 327 ? -15.518 -3.320 6.477 1.00 92.12 327 VAL A N 1
ATOM 2536 C CA . VAL A 1 327 ? -14.953 -4.657 6.707 1.00 92.12 327 VAL A CA 1
ATOM 2537 C C . VAL A 1 327 ? -15.875 -5.728 6.123 1.00 92.12 327 VAL A C 1
ATOM 2539 O O . VAL A 1 327 ? -15.403 -6.590 5.387 1.00 92.12 327 VAL A O 1
ATOM 2542 N N . ILE A 1 328 ? -17.182 -5.649 6.393 1.00 90.38 328 ILE A N 1
ATOM 2543 C CA . ILE A 1 328 ? -18.192 -6.611 5.918 1.00 90.38 328 ILE A CA 1
ATOM 2544 C C . ILE A 1 328 ? -18.211 -6.684 4.390 1.00 90.38 328 ILE A C 1
ATOM 2546 O O . ILE A 1 328 ? -18.276 -7.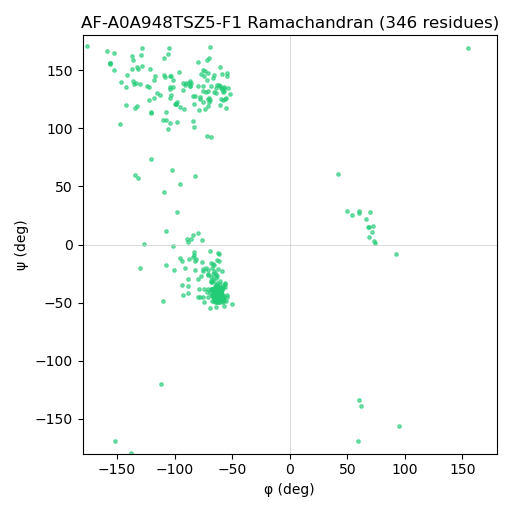768 3.815 1.00 90.38 328 ILE A O 1
ATOM 2550 N N . THR A 1 329 ? -18.130 -5.535 3.729 1.00 86.94 329 THR A N 1
ATOM 2551 C CA . THR A 1 329 ? -18.178 -5.428 2.267 1.00 86.94 329 THR A CA 1
ATOM 2552 C C . THR A 1 329 ? -16.822 -5.670 1.597 1.00 86.94 329 THR A C 1
ATOM 2554 O O . THR A 1 329 ? -16.764 -5.737 0.368 1.00 86.94 329 THR A O 1
ATOM 2557 N N . GLY A 1 330 ? -15.733 -5.824 2.359 1.00 86.19 330 GLY A N 1
ATOM 2558 C CA . GLY A 1 330 ? -14.372 -5.930 1.818 1.00 86.19 330 GLY A CA 1
ATOM 2559 C C . GLY A 1 330 ? -13.823 -4.608 1.264 1.00 86.19 330 GLY A C 1
ATOM 2560 O O . GLY A 1 330 ? -12.835 -4.596 0.537 1.00 86.19 330 GLY A O 1
ATOM 2561 N N . GLU A 1 331 ? -14.447 -3.481 1.596 1.00 87.31 331 GLU A N 1
ATOM 2562 C CA . GLU A 1 331 ? -14.112 -2.134 1.118 1.00 87.31 331 GLU A CA 1
ATOM 2563 C C . GLU A 1 331 ? -13.238 -1.359 2.114 1.00 87.31 331 GLU A C 1
ATOM 2565 O O . GLU A 1 331 ? -13.266 -0.124 2.196 1.00 87.31 331 GLU A O 1
ATOM 2570 N N . LEU A 1 332 ? -12.453 -2.097 2.899 1.00 88.62 332 LEU A N 1
ATOM 2571 C CA . LEU A 1 332 ? -11.500 -1.527 3.834 1.00 88.62 332 LEU A CA 1
ATOM 2572 C C . LEU A 1 332 ? -10.244 -1.057 3.082 1.00 88.62 332 LEU A C 1
ATOM 2574 O O . LEU A 1 332 ? -9.617 -1.871 2.394 1.00 88.62 332 LEU A O 1
ATOM 2578 N N . PRO A 1 333 ? -9.833 0.220 3.220 1.00 86.06 333 PRO A N 1
ATOM 2579 C CA . PRO A 1 333 ? -8.541 0.661 2.721 1.00 86.06 333 PRO A CA 1
ATOM 2580 C C . PRO A 1 333 ? -7.419 -0.224 3.278 1.00 86.06 333 PRO A C 1
ATOM 2582 O O . PRO A 1 333 ? -7.405 -0.513 4.479 1.00 86.06 333 PRO A O 1
ATOM 2585 N N . PRO A 1 334 ? -6.469 -0.659 2.440 1.00 86.12 334 PRO A N 1
ATOM 2586 C CA . PRO A 1 334 ? -5.295 -1.364 2.930 1.00 86.12 334 PRO A CA 1
ATOM 2587 C C . PRO A 1 334 ? -4.501 -0.454 3.875 1.00 86.12 334 PRO A C 1
ATOM 2589 O O . PRO A 1 334 ? -4.295 0.725 3.589 1.00 86.12 334 PRO A O 1
ATOM 2592 N N . ALA A 1 335 ? -4.027 -1.008 4.991 1.00 83.31 335 ALA A N 1
ATOM 2593 C CA . ALA A 1 335 ? -3.126 -0.295 5.892 1.00 83.31 335 ALA A CA 1
ATOM 2594 C C . ALA A 1 335 ? -1.847 0.132 5.154 1.00 83.31 335 ALA A C 1
ATOM 2596 O O . ALA A 1 335 ? -1.372 -0.599 4.273 1.00 83.31 335 ALA A O 1
ATOM 2597 N N . LYS A 1 336 ? -1.268 1.280 5.535 1.00 83.62 336 LYS A N 1
ATOM 2598 C CA . LYS A 1 336 ? 0.012 1.735 4.978 1.00 83.62 336 LYS A CA 1
ATOM 2599 C C . LYS A 1 336 ? 1.074 0.642 5.201 1.00 83.62 336 LYS A C 1
ATOM 2601 O O . LYS A 1 336 ? 1.249 0.197 6.338 1.00 83.62 336 LYS A O 1
ATOM 2606 N N . PRO A 1 337 ? 1.766 0.178 4.141 1.00 79.25 337 PRO A N 1
ATOM 2607 C CA . PRO A 1 337 ? 2.854 -0.778 4.286 1.00 79.25 337 PRO A CA 1
ATOM 2608 C C . PRO A 1 337 ? 3.923 -0.227 5.229 1.00 79.25 337 PRO A C 1
ATOM 2610 O O . PRO A 1 337 ? 4.311 0.938 5.131 1.00 79.25 337 PRO A O 1
ATOM 2613 N N . ARG A 1 338 ? 4.390 -1.068 6.151 1.00 73.44 338 ARG A N 1
ATOM 2614 C CA . ARG A 1 338 ? 5.506 -0.736 7.037 1.00 73.44 338 ARG A CA 1
ATOM 2615 C C . ARG A 1 338 ? 6.811 -1.099 6.349 1.00 73.44 338 ARG A C 1
ATOM 2617 O O . ARG A 1 338 ? 6.909 -2.169 5.750 1.00 73.44 338 ARG A O 1
ATOM 2624 N N . GLU A 1 339 ? 7.815 -0.241 6.480 1.00 64.94 339 GLU A N 1
ATOM 2625 C CA . GLU A 1 339 ? 9.182 -0.643 6.163 1.00 64.94 339 GLU A CA 1
ATOM 2626 C C . GLU A 1 339 ? 9.605 -1.746 7.137 1.00 64.94 339 GLU A C 1
ATOM 2628 O O . GLU A 1 339 ? 9.351 -1.652 8.344 1.00 64.94 339 GLU A O 1
ATOM 2633 N N . ASP A 1 340 ? 10.220 -2.814 6.625 1.00 56.06 340 ASP A N 1
ATOM 2634 C CA . ASP A 1 340 ? 10.645 -3.909 7.485 1.00 56.06 340 ASP A CA 1
ATOM 2635 C C . ASP A 1 340 ? 11.848 -3.492 8.334 1.00 56.06 340 ASP A C 1
ATOM 2637 O O . ASP A 1 340 ? 13.003 -3.608 7.932 1.00 56.06 340 ASP A O 1
ATOM 2641 N N . VAL A 1 341 ? 11.572 -3.015 9.547 1.00 40.22 341 VAL A N 1
ATOM 2642 C CA . VAL A 1 341 ? 12.591 -2.578 10.513 1.00 40.22 341 VAL A CA 1
ATOM 2643 C C . VAL A 1 341 ? 13.509 -3.732 10.950 1.00 40.22 341 VAL A C 1
ATOM 2645 O O . VAL A 1 341 ? 14.575 -3.489 11.515 1.00 40.22 341 VAL A O 1
ATOM 2648 N N . ARG A 1 342 ? 13.169 -5.001 10.662 1.00 42.97 342 ARG A N 1
ATOM 2649 C CA . ARG A 1 342 ? 14.081 -6.135 10.914 1.00 42.97 342 ARG A CA 1
ATOM 2650 C C . ARG A 1 342 ? 15.331 -6.089 10.041 1.00 42.97 342 ARG A C 1
ATOM 2652 O O . ARG A 1 342 ? 16.334 -6.696 10.411 1.00 42.97 342 ARG A O 1
ATOM 2659 N N . HIS A 1 343 ? 15.324 -5.311 8.957 1.00 37.16 343 HIS A N 1
ATOM 2660 C CA . HIS A 1 343 ? 16.544 -5.004 8.213 1.00 37.16 343 HIS A CA 1
ATOM 2661 C C . HIS A 1 343 ? 17.597 -4.247 9.024 1.00 37.16 343 HIS A C 1
ATOM 2663 O O . HIS A 1 343 ? 18.773 -4.300 8.674 1.00 37.16 343 HIS A O 1
ATOM 2669 N N . ILE A 1 344 ? 17.200 -3.578 10.107 1.00 33.84 344 ILE A N 1
ATOM 2670 C CA . ILE A 1 344 ? 18.119 -2.842 10.979 1.00 33.84 344 ILE A CA 1
ATOM 2671 C C . ILE A 1 344 ? 18.689 -3.756 12.075 1.00 33.84 344 ILE A C 1
ATOM 2673 O O . ILE A 1 344 ? 19.833 -3.578 12.479 1.00 33.84 344 ILE A O 1
ATOM 2677 N N . TYR A 1 345 ? 17.944 -4.777 12.514 1.00 27.39 345 TYR A N 1
ATOM 2678 C CA . TYR A 1 345 ? 18.342 -5.627 13.645 1.00 27.39 345 TYR A CA 1
ATOM 2679 C C . TYR A 1 345 ? 19.107 -6.904 13.279 1.00 27.39 345 TYR A C 1
ATOM 2681 O O . TYR A 1 345 ? 19.710 -7.493 14.164 1.00 27.39 345 TYR A O 1
ATOM 2689 N N . HIS A 1 346 ? 19.132 -7.323 12.010 1.00 26.97 346 HIS A N 1
ATOM 2690 C CA . HIS A 1 346 ? 19.992 -8.432 11.559 1.00 26.97 346 HIS A CA 1
ATOM 2691 C C . HIS A 1 346 ? 21.395 -7.987 11.092 1.00 26.97 346 HIS A C 1
ATOM 2693 O O . HIS A 1 346 ? 22.170 -8.815 10.619 1.00 26.97 346 HIS A O 1
ATOM 2699 N N . CYS A 1 347 ? 21.723 -6.696 11.232 1.00 28.30 347 CYS A N 1
ATOM 2700 C CA . CYS A 1 347 ? 23.055 -6.129 10.976 1.00 28.30 347 CYS A CA 1
ATOM 2701 C C . CYS A 1 347 ? 23.811 -5.734 12.266 1.00 28.30 347 CYS A C 1
ATOM 2703 O O . CYS A 1 347 ? 24.840 -5.062 12.184 1.00 28.30 347 CYS A O 1
ATOM 2705 N N . LEU A 1 348 ? 23.309 -6.144 13.434 1.00 25.47 348 LEU A N 1
ATOM 2706 C CA . LEU A 1 348 ? 24.010 -6.169 14.723 1.00 25.47 348 LEU A CA 1
ATOM 2707 C C . LEU A 1 348 ? 24.092 -7.623 15.190 1.00 25.47 348 LEU A C 1
ATOM 2709 O O . LEU A 1 348 ? 25.079 -7.944 15.887 1.00 25.47 348 LEU A O 1
#

Radius of gyration: 23.73 Å; Cα contacts (8 Å, |Δi|>4): 515; chains: 1; bounding box: 58×47×69 Å

pLDDT: mean 87.89, std 10.93, range [25.47, 97.62]

Sequence (348 aa):
ETGTICGHAVPVPLQDGDELPYIMDTPTTKAIEGHDENLSAAEIRAQYPQQTYTLLQVCQIARHHCRQCGIVLADTKLEMSNVVCDEVLTPDSSRFWLLPDWLESRKSSVRRAPSALDKQLVREWGKRYAINTLDPSNPDHVVQVHSIAVPDNLLRQTAQAYRYIFWRLTGKTLEMYLRNVMGVGADTQLKTIAIVFGSKSDVEKNPEMCNHIASARRTANINVHILSCHRNPEQVRSFAEDVSADAIICLGSKSFALPGVLDAWLYACCRSIPVIGVALGEPGSESLAAAVQSIKELPGQPVVMDEIDTGQPYQRWSGLVRALDRVITGELPPAKPREDVRHIYHCL

Mean predicted aligned error: 7.01 Å

Nearest PDB structures (foldseek):
  3kip-assembly1_L  TM=5.498E-01  e=7.283E-02  Candida albicans
  6c2v-assembly1_A  TM=5.676E-01  e=9.830E-02  synthetic construct
  8fvd-assembly1_A-2  TM=3.804E-01  e=8.719E-02  Escherichia coli
  8fve-assembly1_B-2  TM=3.597E-01  e=1.588E-01  Escherichia coli
  8fve-assembly1_A  TM=3.478E-01  e=2.565E-01  Escherichia coli

Foldseek 3Di:
DPCDALRDRFDPPDAALDDTPADDDFDWDDDPFDDTHTHRPVVCCVVPVPVVVVVSVLVVVVQVLCVVLQKGWSDFDWDDDPHTDDDDPALAGTWIDGNVQSVVQVVDPRHHDDDTLHCVLVVVVCVVVVLVVAHPVDPVSVVVVVPDDDDPLSVVLNVLSRQQSVCSSPVFGPLCCCVVPVVHDHDQDAFEEEEEEQDPVVVVVDPVLVVLQVVLVVLHRYHYYYDHCVPCVVVLLVCLLDPDGQAYEYEDWALQLSQVSSLVSVVVNSHQHAYAYEYEDDVPDPRSVRSQCNQVPRVQNQHFAPCSPPNGGQYHSVSVSVVSVCSSSVGGNRGRRDDPCVVVVVVD

Solvent-accessible surface area (backbone atoms only — not comparable to full-atom values): 19689 Å² total; per-residue (Å²): 140,82,54,57,55,42,82,42,79,51,80,81,88,74,54,49,69,63,83,69,96,62,96,76,70,72,46,57,52,85,51,94,73,83,71,62,45,83,36,53,33,69,60,48,40,71,76,38,49,68,60,50,52,50,52,52,49,52,51,52,53,49,38,52,52,30,46,77,50,49,28,37,60,76,51,70,56,76,48,71,74,100,50,82,41,91,64,75,82,38,41,83,40,21,40,32,31,51,37,68,55,46,57,54,32,63,74,44,96,76,42,46,57,57,79,58,41,28,52,58,62,60,51,58,50,38,50,75,70,46,52,82,76,52,54,81,88,38,69,67,44,43,54,52,60,73,66,58,81,78,55,67,63,59,54,49,54,48,52,41,26,44,51,31,49,49,24,49,74,67,77,39,36,70,52,48,41,36,40,77,72,69,66,41,82,74,85,81,70,70,38,30,35,38,37,34,27,50,40,69,66,73,60,72,74,41,74,68,55,56,53,51,55,60,54,48,47,77,61,25,51,72,47,82,47,73,47,29,70,86,84,38,46,68,59,48,46,53,44,41,72,65,63,86,46,67,31,35,42,27,38,34,44,30,88,30,53,53,35,62,54,44,46,50,40,18,48,73,67,71,41,89,55,47,29,29,39,26,19,27,54,60,90,93,32,69,42,21,51,40,9,39,46,42,54,67,70,37,84,77,41,54,52,33,54,34,58,86,88,70,68,37,59,23,45,36,69,70,24,48,54,52,54,51,52,24,54,62,70,50,52,50,69,63,38,49,74,75,78,70,65,64,72,64,63,78,78,113

Secondary structure (DSSP, 8-state):
--SEETTEE--SS--TTPPPSS-----B---SSSPPPB--HHHHHHH-HHHHHHHHHHHHHHHHHHHHTTEEEEEE--EESSSEES-SS-TTTEEEEEHHHHHHHTTSSS--PPPPSSTHHHHHHHHHTTGGGS-TTSHHHHHHHHHPPPPHHHHHHHHHHHHHHHHHHHSS-HHHHHHHTS-PPPP-SPEEEEEEES-HHHHHT-HHHHHHHHHHTTTEEEEEEE--TTT-HHHHHHHHHH---SEEEEEE-SS--HHHHHHHHHHHTT--PPEEEEE-S-TT-HHHHHHHHHHHTSTT--SB-BTTTTSB-EEHHHHHHHHHHHHHHT-PPPPPPPP-THHHHTT-